Protein AF-A0A958K0C5-F1 (afdb_monomer_lite)

Sequence (187 aa):
MRALIIQLLFLLCSSEVFAWSLDPSQYVEPQRNAFRQHVINLYEEKNYSALEELSQSVLEEQSELADGTWLIHELMLAIRKSTNGIQRPKNYFPRLQAWEKAHPNSSIPQLLKADAYRQLAWKARGTGTIDTTHTEGRSKFKELIEKALNALKNSEDLDHPEYYRILLASAKAAQFPKQQLISIFQV

Radius of gyration: 23.8 Å; chains: 1; bounding box: 80×61×46 Å

Structure (mmCIF, N/CA/C/O backbone):
data_AF-A0A958K0C5-F1
#
_entry.id   AF-A0A958K0C5-F1
#
loop_
_atom_site.group_PDB
_atom_site.id
_atom_site.type_symbol
_atom_site.label_atom_id
_atom_site.label_alt_id
_atom_site.label_comp_id
_atom_site.label_asym_id
_atom_site.label_entity_id
_atom_site.label_seq_id
_atom_site.pdbx_PDB_ins_code
_atom_site.Cartn_x
_atom_site.Cartn_y
_atom_site.Cartn_z
_atom_site.occupancy
_atom_site.B_iso_or_equiv
_atom_site.auth_seq_id
_atom_site.auth_comp_id
_atom_site.auth_asym_id
_atom_site.auth_atom_id
_atom_site.pdbx_PDB_model_num
ATOM 1 N N . MET A 1 1 ? 65.848 -45.826 9.224 1.00 37.94 1 MET A N 1
ATOM 2 C CA . MET A 1 1 ? 65.514 -44.539 8.574 1.00 37.94 1 MET A CA 1
ATOM 3 C C . MET A 1 1 ? 64.051 -44.628 8.184 1.00 37.94 1 MET A C 1
ATOM 5 O O . MET A 1 1 ? 63.721 -45.484 7.387 1.00 37.94 1 MET A O 1
ATOM 9 N N . ARG A 1 2 ? 63.148 -44.063 8.993 1.00 33.12 2 ARG A N 1
ATOM 10 C CA . ARG A 1 2 ? 62.725 -42.647 8.916 1.00 33.12 2 ARG A CA 1
ATOM 11 C C . ARG A 1 2 ? 61.998 -42.426 7.579 1.00 33.12 2 ARG A C 1
ATOM 13 O O . ARG A 1 2 ? 62.658 -42.431 6.557 1.00 33.12 2 ARG A O 1
ATOM 20 N N . ALA A 1 3 ? 60.671 -42.521 7.558 1.00 38.41 3 ALA A N 1
ATOM 21 C CA . ALA A 1 3 ? 59.720 -41.445 7.874 1.00 38.41 3 ALA A CA 1
ATOM 22 C C . ALA A 1 3 ? 59.332 -40.655 6.610 1.00 38.41 3 ALA A C 1
ATOM 24 O O . ALA A 1 3 ? 60.204 -40.334 5.815 1.00 38.41 3 ALA A O 1
ATOM 25 N N . LEU A 1 4 ? 58.040 -40.301 6.526 1.00 40.22 4 LEU A N 1
ATOM 26 C CA . LEU A 1 4 ? 57.371 -39.494 5.491 1.00 40.22 4 LEU A CA 1
ATOM 27 C C . LEU A 1 4 ? 57.214 -40.228 4.143 1.00 40.22 4 LEU A C 1
ATOM 29 O O . LEU A 1 4 ? 58.171 -40.750 3.602 1.00 40.22 4 LEU A O 1
ATOM 33 N N . ILE A 1 5 ? 56.040 -40.339 3.521 1.00 42.44 5 ILE A N 1
ATOM 34 C CA . ILE A 1 5 ? 55.030 -39.299 3.302 1.00 42.44 5 ILE A CA 1
ATOM 35 C C . ILE A 1 5 ? 53.632 -39.946 3.402 1.00 42.44 5 ILE A C 1
ATOM 37 O O . ILE A 1 5 ? 53.052 -40.402 2.422 1.00 42.44 5 ILE A O 1
ATOM 41 N N . ILE A 1 6 ? 53.081 -39.979 4.618 1.00 43.97 6 ILE A N 1
ATOM 42 C CA . ILE A 1 6 ? 51.630 -39.922 4.846 1.00 43.97 6 ILE A CA 1
ATOM 43 C C . ILE A 1 6 ? 51.315 -38.428 4.875 1.00 43.97 6 ILE A C 1
ATOM 45 O O . ILE A 1 6 ? 51.331 -37.820 5.939 1.00 43.97 6 ILE A O 1
ATOM 49 N N . GLN A 1 7 ? 51.182 -37.800 3.705 1.00 46.50 7 GLN A N 1
ATOM 50 C CA . GLN A 1 7 ? 50.772 -36.394 3.596 1.00 46.50 7 GLN A CA 1
ATOM 51 C C . GLN A 1 7 ? 50.432 -36.012 2.150 1.00 46.50 7 GLN A C 1
ATOM 53 O O . GLN A 1 7 ? 50.978 -35.067 1.600 1.00 46.50 7 GLN A O 1
ATOM 58 N N . LEU A 1 8 ? 49.524 -36.746 1.504 1.00 43.12 8 LEU A N 1
ATOM 59 C CA . LEU A 1 8 ? 48.884 -36.242 0.281 1.00 43.12 8 LEU A CA 1
ATOM 60 C C . LEU A 1 8 ? 47.452 -36.774 0.110 1.00 43.12 8 LEU A C 1
ATOM 62 O O . LEU A 1 8 ? 47.049 -37.201 -0.962 1.00 43.12 8 LEU A O 1
ATOM 66 N N . LEU A 1 9 ? 46.691 -36.784 1.208 1.00 42.06 9 LEU A N 1
ATOM 67 C CA . LEU A 1 9 ? 45.267 -37.151 1.235 1.00 42.06 9 LEU A CA 1
ATOM 68 C C . LEU A 1 9 ? 44.527 -36.408 2.367 1.00 42.06 9 LEU A C 1
ATOM 70 O O . LEU A 1 9 ? 43.682 -36.963 3.054 1.00 42.06 9 LEU A O 1
ATOM 74 N N . PHE A 1 10 ? 44.891 -35.140 2.588 1.00 42.06 10 PHE A N 1
ATOM 75 C CA . PHE A 1 10 ? 44.255 -34.247 3.574 1.00 42.06 10 PHE A CA 1
ATOM 76 C C . PHE A 1 10 ? 44.120 -32.796 3.070 1.00 42.06 10 PHE A C 1
ATOM 78 O O . PHE A 1 10 ? 44.100 -31.857 3.856 1.00 42.06 10 PHE A O 1
ATOM 85 N N . LEU A 1 11 ? 44.042 -32.590 1.750 1.00 44.97 11 LEU A N 1
ATOM 86 C CA . LEU A 1 11 ? 43.967 -31.247 1.148 1.00 44.97 11 LEU A CA 1
ATOM 87 C C . LEU A 1 11 ? 42.960 -31.148 -0.011 1.00 44.97 11 LEU A C 1
ATOM 89 O O . LEU A 1 11 ? 43.142 -30.372 -0.939 1.00 44.97 11 LEU A O 1
ATOM 93 N N . LEU A 1 12 ? 41.877 -31.928 0.057 1.00 43.97 12 LEU A N 1
ATOM 94 C CA . LEU A 1 12 ? 40.693 -31.777 -0.806 1.00 43.97 12 LEU A CA 1
ATOM 95 C C . LEU A 1 12 ? 39.381 -31.872 -0.006 1.00 43.97 12 LEU A C 1
ATOM 97 O O . LEU A 1 12 ? 38.355 -32.272 -0.537 1.00 43.97 12 LEU A O 1
ATOM 101 N N . CYS A 1 13 ? 39.406 -31.512 1.281 1.00 46.53 13 CYS A N 1
ATOM 102 C CA . CYS A 1 13 ? 38.213 -31.512 2.138 1.00 46.53 13 CYS A CA 1
ATOM 103 C C . CYS A 1 13 ? 38.012 -30.178 2.879 1.00 46.53 13 CYS A C 1
ATOM 105 O O . CYS A 1 13 ? 37.443 -30.153 3.965 1.00 46.53 13 CYS A O 1
ATOM 107 N N . SER A 1 14 ? 38.508 -29.061 2.330 1.00 50.62 14 SER A N 1
ATOM 108 C CA . SER A 1 14 ? 38.370 -27.735 2.956 1.00 50.62 14 SER A CA 1
ATOM 109 C C . SER A 1 14 ? 37.737 -26.661 2.069 1.00 50.62 14 SER A C 1
ATOM 111 O O . SER A 1 14 ? 37.679 -25.510 2.491 1.00 50.62 14 SER A O 1
ATOM 113 N N . SER A 1 15 ? 37.222 -26.987 0.879 1.00 49.72 15 SER A N 1
ATOM 114 C CA . SER A 1 15 ? 36.429 -26.021 0.099 1.00 49.72 15 SER A CA 1
ATOM 115 C C . SER A 1 15 ? 34.937 -26.017 0.451 1.00 49.72 15 SER A C 1
ATOM 117 O O . SER A 1 15 ? 34.223 -25.129 0.002 1.00 49.72 15 SER A O 1
ATOM 119 N N . GLU A 1 16 ? 34.451 -26.938 1.289 1.00 51.72 16 GLU A N 1
ATOM 120 C CA . GLU A 1 16 ? 33.020 -27.012 1.646 1.00 51.72 16 GLU A CA 1
ATOM 121 C C . GLU A 1 16 ? 32.631 -26.231 2.914 1.00 51.72 16 GLU A C 1
ATOM 123 O O . GLU A 1 16 ? 31.461 -26.184 3.281 1.00 51.72 16 GLU A O 1
ATOM 128 N N . VAL A 1 17 ? 33.575 -25.545 3.569 1.00 50.03 17 VAL A N 1
ATOM 129 C CA . VAL A 1 17 ? 33.279 -24.761 4.789 1.00 50.03 17 VAL A CA 1
ATOM 130 C C . VAL A 1 17 ? 32.927 -23.292 4.484 1.00 50.03 17 VAL A C 1
ATOM 132 O O . VAL A 1 17 ? 32.483 -22.572 5.370 1.00 50.03 17 VAL A O 1
ATOM 135 N N . PHE A 1 18 ? 33.038 -22.827 3.234 1.00 50.88 18 PHE A N 1
ATOM 136 C CA . PHE A 1 18 ? 32.835 -21.403 2.903 1.00 50.88 18 PHE A CA 1
ATOM 137 C C . PHE A 1 18 ? 31.434 -21.029 2.386 1.00 50.88 18 PHE A C 1
ATOM 139 O O . PHE A 1 18 ? 31.158 -19.851 2.181 1.00 50.88 18 PHE A O 1
ATOM 146 N N . ALA A 1 19 ? 30.535 -21.997 2.181 1.00 49.72 19 ALA A N 1
ATOM 147 C CA . ALA A 1 19 ? 29.185 -21.722 1.671 1.00 49.72 19 ALA A CA 1
ATOM 148 C C . ALA A 1 19 ? 28.165 -21.351 2.769 1.00 49.72 19 ALA A C 1
ATOM 150 O O . ALA A 1 19 ? 27.112 -20.805 2.463 1.00 49.72 19 ALA A O 1
ATOM 151 N N . TRP A 1 20 ? 28.475 -21.602 4.046 1.00 49.03 20 TRP A N 1
ATOM 152 C CA . TRP A 1 20 ? 27.546 -21.387 5.169 1.00 49.03 20 TRP A CA 1
ATOM 153 C C . TRP A 1 20 ? 27.733 -20.052 5.907 1.00 49.03 20 TRP A C 1
ATOM 155 O O . TRP A 1 20 ? 27.043 -19.801 6.891 1.00 49.03 20 TRP A O 1
ATOM 165 N N . SER A 1 21 ? 28.649 -19.186 5.455 1.00 57.16 21 SER A N 1
ATOM 166 C CA . SER A 1 21 ? 28.926 -17.889 6.096 1.00 57.16 21 SER A CA 1
ATOM 167 C C . SER A 1 21 ? 28.648 -16.672 5.213 1.00 57.16 21 SER A C 1
ATOM 169 O O . SER A 1 21 ? 29.048 -15.565 5.574 1.00 57.16 21 SER A O 1
ATOM 171 N N . LEU A 1 22 ? 28.014 -16.845 4.051 1.00 58.78 22 LEU A N 1
ATOM 172 C CA . LEU A 1 22 ? 27.565 -15.705 3.258 1.00 58.78 22 LEU A CA 1
ATOM 173 C C . LEU A 1 22 ? 26.265 -15.195 3.874 1.00 58.78 22 LEU A C 1
ATOM 175 O O . LEU A 1 22 ? 25.230 -15.846 3.770 1.00 58.78 22 LEU A O 1
ATOM 179 N N . ASP A 1 23 ? 26.336 -14.048 4.544 1.00 69.31 23 ASP A N 1
ATOM 180 C CA . ASP A 1 23 ? 25.150 -13.305 4.959 1.00 69.31 23 ASP A CA 1
ATOM 181 C C . ASP A 1 23 ? 24.337 -12.948 3.697 1.00 69.31 23 ASP A C 1
ATOM 183 O O . ASP A 1 23 ? 24.835 -12.171 2.869 1.00 69.31 23 ASP A O 1
ATOM 187 N N . PRO A 1 24 ? 23.110 -13.486 3.513 1.00 69.38 24 PRO A N 1
ATOM 188 C CA . PRO A 1 24 ? 22.285 -13.198 2.339 1.00 69.38 24 PRO A CA 1
ATOM 189 C C . PRO A 1 24 ? 22.065 -11.695 2.121 1.00 69.38 24 PRO A C 1
ATOM 191 O O . PRO A 1 24 ? 21.884 -11.255 0.982 1.00 69.38 24 PRO A O 1
ATOM 194 N N . SER A 1 25 ? 22.152 -10.887 3.187 1.00 70.19 25 SER A N 1
ATOM 195 C CA . SER A 1 25 ? 22.014 -9.432 3.119 1.00 70.19 25 SER A CA 1
ATOM 196 C C . SER A 1 25 ? 23.024 -8.777 2.168 1.00 70.19 25 SER A C 1
ATOM 198 O O . SER A 1 25 ? 22.682 -7.799 1.502 1.00 70.19 25 SER A O 1
AT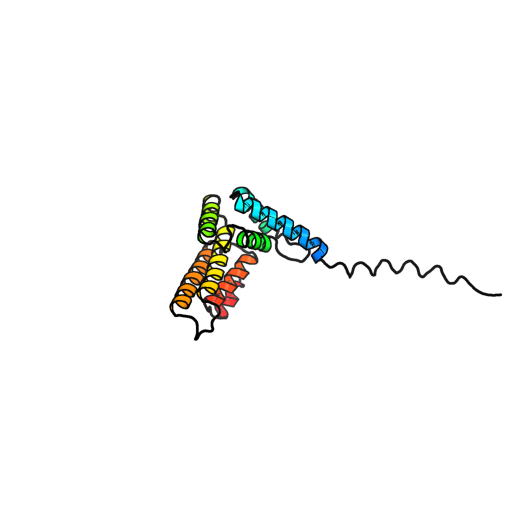OM 200 N N . GLN A 1 26 ? 24.229 -9.346 2.015 1.00 76.19 26 GLN A N 1
ATOM 201 C CA . GLN A 1 26 ? 25.275 -8.787 1.150 1.00 76.19 26 GLN A CA 1
ATOM 202 C C . GLN A 1 26 ? 24.882 -8.768 -0.333 1.00 76.19 26 GLN A C 1
ATOM 204 O O . GLN A 1 26 ? 25.338 -7.899 -1.076 1.00 76.19 26 GLN A O 1
ATOM 209 N N . TYR A 1 27 ? 24.009 -9.684 -0.760 1.00 79.31 27 TYR A N 1
ATOM 210 C CA . TYR A 1 27 ? 23.543 -9.783 -2.147 1.00 79.31 27 TYR A CA 1
ATOM 211 C C . TYR A 1 27 ? 22.115 -9.265 -2.327 1.00 79.31 27 TYR A C 1
ATOM 213 O O . TYR A 1 27 ? 21.790 -8.718 -3.382 1.00 79.31 27 TYR A O 1
ATOM 221 N N . VAL A 1 28 ? 21.274 -9.399 -1.298 1.00 89.06 28 VAL A N 1
ATOM 222 C CA . VAL A 1 28 ? 19.863 -8.996 -1.347 1.00 89.06 28 VAL A CA 1
ATOM 223 C C . VAL A 1 28 ? 19.694 -7.487 -1.194 1.00 89.06 28 VAL A C 1
ATOM 225 O O . VAL A 1 28 ? 18.895 -6.892 -1.915 1.00 89.06 28 VAL A O 1
ATOM 228 N N . GLU A 1 29 ? 20.454 -6.829 -0.315 1.00 92.06 29 GLU A N 1
ATOM 229 C CA . GLU A 1 29 ? 20.273 -5.393 -0.070 1.00 92.06 29 GLU A CA 1
ATOM 230 C C . GLU A 1 29 ? 20.543 -4.514 -1.303 1.00 92.06 29 GLU A C 1
ATOM 232 O O . GLU A 1 29 ? 19.741 -3.612 -1.564 1.00 92.06 29 GLU A O 1
ATOM 237 N N . PRO A 1 30 ? 21.585 -4.755 -2.125 1.00 93.81 30 PRO A N 1
ATOM 238 C CA . PRO A 1 30 ? 21.757 -4.026 -3.381 1.00 93.81 30 PRO A CA 1
ATOM 239 C C . PRO A 1 30 ? 20.563 -4.179 -4.334 1.00 93.81 30 PRO A C 1
ATOM 241 O O . PRO A 1 30 ? 20.105 -3.182 -4.893 1.00 93.81 30 PRO A O 1
ATOM 244 N N . GLN A 1 31 ? 20.020 -5.394 -4.477 1.00 93.00 31 GLN A N 1
ATOM 245 C CA . GLN A 1 31 ? 18.854 -5.668 -5.328 1.00 93.00 31 GLN A CA 1
ATOM 246 C C . GLN A 1 31 ? 17.608 -4.957 -4.798 1.00 93.00 31 GLN A C 1
ATOM 248 O O . GLN A 1 31 ? 16.929 -4.246 -5.540 1.00 93.00 31 GLN A O 1
ATOM 253 N N . ARG A 1 32 ? 17.355 -5.069 -3.488 1.00 95.50 32 ARG A N 1
ATOM 254 C CA . ARG A 1 32 ? 16.250 -4.396 -2.801 1.00 95.50 32 ARG A CA 1
ATOM 255 C C . ARG A 1 32 ? 16.319 -2.884 -2.988 1.00 95.50 32 ARG A C 1
ATOM 257 O O . ARG A 1 32 ? 15.315 -2.247 -3.297 1.00 95.50 32 ARG A O 1
ATOM 264 N N . ASN A 1 33 ? 17.501 -2.297 -2.813 1.00 96.12 33 ASN A N 1
ATOM 265 C CA . ASN A 1 33 ? 17.694 -0.857 -2.943 1.00 96.12 33 ASN A CA 1
ATOM 266 C C . ASN A 1 33 ? 17.545 -0.388 -4.393 1.00 96.12 33 ASN A C 1
ATOM 268 O O . ASN A 1 33 ? 16.891 0.629 -4.621 1.00 96.12 33 ASN A O 1
ATOM 272 N N . ALA A 1 34 ? 18.071 -1.138 -5.365 1.00 96.31 34 ALA A N 1
ATOM 273 C CA . ALA A 1 34 ? 17.882 -0.843 -6.784 1.00 96.31 34 ALA A CA 1
ATOM 274 C C . ALA A 1 34 ? 16.396 -0.887 -7.176 1.00 96.31 34 ALA A C 1
ATOM 276 O O . ALA A 1 34 ? 15.892 0.060 -7.780 1.00 96.31 34 ALA A O 1
ATOM 277 N N . PHE A 1 35 ? 15.676 -1.931 -6.753 1.00 97.75 35 PHE A N 1
ATOM 278 C CA . PHE A 1 35 ? 14.240 -2.070 -6.989 1.00 97.75 35 PHE A CA 1
ATOM 279 C C . PHE A 1 35 ? 13.442 -0.919 -6.360 1.00 97.75 35 PHE A C 1
ATOM 281 O O . PHE A 1 35 ? 12.677 -0.239 -7.044 1.00 97.75 35 PHE A O 1
ATOM 288 N N . ARG A 1 36 ? 13.674 -0.624 -5.071 1.00 98.19 36 ARG A N 1
ATOM 289 C CA . ARG A 1 36 ? 13.026 0.503 -4.378 1.00 98.19 36 ARG A CA 1
ATOM 290 C C . ARG A 1 36 ? 13.294 1.830 -5.080 1.00 98.19 36 ARG A C 1
ATOM 292 O O . ARG A 1 36 ? 12.375 2.631 -5.225 1.00 98.19 36 ARG A O 1
ATOM 299 N N . GLN A 1 37 ? 14.534 2.078 -5.503 1.00 98.44 37 GLN A N 1
ATOM 300 C CA . GLN A 1 37 ? 14.890 3.323 -6.177 1.00 98.44 37 GLN A CA 1
ATOM 301 C C . GLN A 1 37 ? 14.200 3.440 -7.537 1.00 98.44 37 GLN A C 1
ATOM 303 O O . GLN A 1 37 ? 13.714 4.518 -7.875 1.00 98.44 37 GLN A O 1
ATOM 308 N N . HIS A 1 38 ? 14.101 2.341 -8.285 1.00 98.50 38 HIS A N 1
ATOM 309 C CA . HIS A 1 38 ? 13.357 2.306 -9.538 1.00 98.50 38 HIS A CA 1
ATOM 310 C C . HIS A 1 38 ? 11.877 2.658 -9.322 1.00 98.50 38 HIS A C 1
ATOM 312 O O . HIS A 1 38 ? 11.371 3.583 -9.957 1.00 98.50 38 HIS A O 1
ATOM 318 N N . VAL A 1 39 ? 11.216 2.022 -8.348 1.00 98.62 39 VAL A N 1
ATOM 319 C CA . VAL A 1 39 ? 9.822 2.326 -7.976 1.00 98.62 39 VAL A CA 1
ATOM 320 C C . VAL A 1 39 ? 9.652 3.790 -7.553 1.00 98.62 39 VAL A C 1
ATOM 322 O O . VAL A 1 39 ? 8.700 4.452 -7.970 1.00 98.62 39 VAL A O 1
ATOM 325 N N . ILE A 1 40 ? 10.575 4.318 -6.739 1.00 98.50 40 ILE A N 1
ATOM 326 C CA . ILE A 1 40 ? 10.555 5.724 -6.313 1.00 98.50 40 ILE A CA 1
ATOM 327 C C . ILE A 1 40 ? 10.631 6.648 -7.526 1.00 98.50 40 ILE A C 1
ATOM 329 O O . ILE A 1 40 ? 9.832 7.577 -7.605 1.00 98.50 40 ILE A O 1
ATOM 333 N N . ASN A 1 41 ? 11.541 6.398 -8.470 1.00 98.38 41 ASN A N 1
ATOM 334 C CA . ASN A 1 41 ? 11.682 7.236 -9.661 1.00 98.38 41 ASN A CA 1
ATOM 335 C C . ASN A 1 41 ? 10.373 7.269 -10.459 1.00 98.38 41 ASN A C 1
ATOM 337 O O . ASN A 1 41 ? 9.835 8.352 -10.689 1.00 98.38 41 ASN A O 1
ATOM 341 N N . LEU A 1 42 ? 9.794 6.101 -10.762 1.00 98.56 42 LEU A N 1
ATOM 342 C CA . LEU A 1 42 ? 8.528 6.015 -11.495 1.00 98.56 42 LEU A CA 1
ATOM 343 C C . LEU A 1 42 ? 7.386 6.757 -10.773 1.00 98.56 42 LEU A C 1
ATOM 345 O O . LEU A 1 42 ? 6.625 7.504 -11.394 1.00 98.56 42 LEU A O 1
ATOM 349 N N . TYR A 1 43 ? 7.284 6.607 -9.449 1.00 98.25 43 TYR A N 1
ATOM 350 C CA . TYR A 1 43 ? 6.260 7.281 -8.647 1.00 98.25 43 TYR A CA 1
ATOM 351 C C . TYR A 1 43 ? 6.451 8.797 -8.572 1.00 98.25 43 TYR A C 1
ATOM 353 O O . TYR A 1 43 ? 5.479 9.560 -8.651 1.00 98.25 43 TYR A O 1
ATOM 361 N N . GLU A 1 44 ? 7.690 9.262 -8.424 1.00 97.19 44 GLU A N 1
ATOM 362 C CA . GLU A 1 44 ? 7.997 10.686 -8.335 1.00 97.19 44 GLU A CA 1
ATOM 363 C C . GLU A 1 44 ? 7.783 11.395 -9.676 1.00 97.19 44 GLU A C 1
ATOM 365 O O . GLU A 1 44 ? 7.165 12.469 -9.691 1.00 97.19 44 GLU A O 1
ATOM 370 N N . GLU A 1 45 ? 8.152 10.738 -10.778 1.00 97.94 45 GLU A N 1
ATOM 371 C CA . GLU A 1 45 ? 7.916 11.154 -12.168 1.00 97.94 45 GLU A CA 1
ATOM 372 C C . GLU A 1 45 ? 6.443 11.055 -12.595 1.00 97.94 45 GLU A C 1
ATOM 374 O O . GLU A 1 45 ? 6.073 11.581 -13.643 1.00 97.94 45 GLU A O 1
ATOM 379 N N . LYS A 1 46 ? 5.579 10.449 -11.765 1.00 98.19 46 LYS A N 1
ATOM 380 C CA . LYS A 1 46 ? 4.156 10.192 -12.063 1.00 98.19 46 LYS A CA 1
ATOM 381 C C . LYS A 1 46 ? 3.965 9.306 -13.300 1.00 98.19 46 LYS A C 1
ATOM 383 O O . LYS A 1 46 ? 2.955 9.421 -13.994 1.00 98.19 46 LYS A O 1
ATOM 388 N N . ASN A 1 47 ? 4.919 8.418 -13.571 1.00 98.38 47 ASN A N 1
ATOM 389 C CA . ASN A 1 47 ? 4.819 7.443 -14.646 1.00 98.38 47 ASN A CA 1
ATOM 390 C C . ASN A 1 47 ? 3.925 6.273 -14.205 1.00 98.38 47 ASN A C 1
ATOM 392 O O . ASN A 1 47 ? 4.393 5.186 -13.871 1.00 98.38 47 ASN A O 1
ATOM 396 N N . TYR A 1 48 ? 2.617 6.535 -14.140 1.00 98.12 48 TYR A N 1
ATOM 397 C CA . TYR A 1 48 ? 1.635 5.579 -13.628 1.00 98.12 48 TYR A CA 1
ATOM 398 C C . TYR A 1 48 ? 1.487 4.342 -14.515 1.00 98.12 48 TYR A C 1
ATOM 400 O O . TYR A 1 48 ? 1.178 3.283 -13.994 1.00 98.12 48 TYR A O 1
ATOM 408 N N . SER A 1 49 ? 1.734 4.445 -15.824 1.00 98.19 49 SER A N 1
ATOM 409 C CA . SER A 1 49 ? 1.746 3.283 -16.725 1.00 98.19 49 SER A CA 1
ATOM 410 C C . SER A 1 49 ? 2.869 2.313 -16.386 1.00 98.19 49 SER A C 1
ATOM 412 O O . SER A 1 49 ? 2.591 1.147 -16.141 1.00 98.19 49 SER A O 1
ATOM 414 N N . ALA A 1 50 ? 4.106 2.798 -16.257 1.00 98.25 50 ALA A N 1
ATOM 415 C CA . ALA A 1 50 ? 5.224 1.933 -15.888 1.00 98.25 50 ALA A CA 1
ATOM 416 C C . ALA A 1 50 ? 5.094 1.375 -14.460 1.00 98.25 50 ALA A C 1
ATOM 418 O O . ALA A 1 50 ? 5.482 0.240 -14.206 1.00 98.25 50 ALA A O 1
ATOM 419 N N . LEU A 1 51 ? 4.539 2.153 -13.518 1.00 97.81 51 LEU A N 1
ATOM 420 C CA . LEU A 1 51 ? 4.227 1.640 -12.179 1.00 97.81 51 LEU A CA 1
ATOM 421 C C . LEU A 1 51 ? 3.183 0.528 -12.213 1.00 97.81 51 LEU A C 1
ATOM 423 O O . LEU A 1 51 ? 3.336 -0.447 -11.484 1.00 97.81 51 LEU A O 1
ATOM 427 N N . GLU A 1 52 ? 2.134 0.693 -13.019 1.00 97.25 52 GLU A N 1
ATOM 428 C CA . GLU A 1 52 ? 1.089 -0.313 -13.164 1.00 97.25 52 GLU A CA 1
ATOM 429 C C . GLU A 1 52 ? 1.667 -1.600 -13.747 1.00 97.25 52 GLU A C 1
ATOM 431 O O . GLU A 1 52 ? 1.538 -2.646 -13.121 1.00 97.25 52 GLU A O 1
ATOM 436 N N . GLU A 1 53 ? 2.380 -1.510 -14.872 1.00 97.62 53 GLU A N 1
ATOM 437 C CA . GLU A 1 53 ? 3.032 -2.652 -15.525 1.00 97.62 53 GLU A CA 1
ATOM 438 C C . GLU A 1 53 ? 3.978 -3.388 -14.570 1.00 97.62 53 GLU A C 1
ATOM 440 O O . GLU A 1 53 ? 3.887 -4.606 -14.422 1.00 97.62 53 GLU A O 1
ATOM 445 N N . LEU A 1 54 ? 4.833 -2.647 -13.852 1.00 97.50 54 LEU A N 1
ATOM 446 C CA . LEU A 1 54 ? 5.714 -3.222 -12.838 1.00 97.50 54 LEU A CA 1
ATOM 447 C C . LEU A 1 54 ? 4.915 -3.912 -11.728 1.00 97.50 54 LEU A C 1
ATOM 449 O O . LEU A 1 54 ? 5.289 -4.993 -11.282 1.00 97.50 54 LEU A O 1
ATOM 453 N N . SER A 1 55 ? 3.828 -3.291 -11.266 1.00 94.88 55 SER A N 1
ATOM 454 C CA . SER A 1 55 ? 3.011 -3.836 -10.186 1.00 94.88 55 SER A CA 1
ATOM 455 C C . SER A 1 55 ? 2.251 -5.103 -10.580 1.00 94.88 55 SER A C 1
ATOM 457 O O . SER A 1 55 ? 2.134 -6.005 -9.755 1.00 94.88 55 SER A O 1
ATOM 459 N N . GLN A 1 56 ? 1.795 -5.199 -11.831 1.00 93.88 56 GLN A N 1
ATOM 460 C CA . GLN A 1 56 ? 1.153 -6.401 -12.355 1.00 93.88 56 GLN A CA 1
ATOM 461 C C . GLN A 1 56 ? 2.176 -7.524 -12.534 1.00 93.88 56 GLN A C 1
ATOM 463 O O . GLN A 1 56 ? 1.950 -8.617 -12.031 1.00 93.88 56 GLN A O 1
ATOM 468 N N . SER A 1 57 ? 3.348 -7.239 -13.116 1.00 94.69 57 SER A N 1
ATOM 469 C CA . SER A 1 57 ? 4.416 -8.242 -13.276 1.00 94.69 57 SER A CA 1
ATOM 470 C C . SER A 1 57 ? 4.835 -8.855 -11.934 1.00 94.69 57 SER A C 1
ATOM 472 O O . SER A 1 57 ? 4.848 -10.077 -11.807 1.00 94.69 57 SER A O 1
ATOM 474 N N . VAL A 1 58 ? 5.068 -8.048 -10.885 1.00 94.25 58 VAL A N 1
ATOM 475 C CA . VAL A 1 58 ? 5.449 -8.603 -9.567 1.00 94.25 58 VAL A CA 1
ATOM 476 C C . VAL A 1 58 ? 4.336 -9.416 -8.896 1.00 94.25 58 VAL A C 1
ATOM 478 O O . VAL A 1 58 ? 4.635 -10.256 -8.046 1.00 94.25 58 VAL A O 1
ATOM 481 N N . LEU A 1 59 ? 3.067 -9.153 -9.224 1.00 90.81 59 LEU A N 1
ATOM 482 C CA . LEU A 1 59 ? 1.922 -9.905 -8.706 1.00 90.81 59 LEU A CA 1
ATOM 483 C C . LEU A 1 59 ? 1.724 -11.219 -9.466 1.00 90.81 59 LEU A C 1
ATOM 485 O O . LEU A 1 59 ? 1.599 -12.266 -8.834 1.00 90.81 59 LEU A O 1
ATOM 489 N N . GLU A 1 60 ? 1.723 -11.169 -10.797 1.00 91.31 60 GLU A N 1
ATOM 490 C CA . GLU A 1 60 ? 1.536 -12.329 -11.676 1.00 91.31 60 GLU A CA 1
ATOM 491 C C . GLU A 1 60 ? 2.651 -13.362 -11.496 1.00 91.31 60 GLU A C 1
ATOM 493 O O . GLU A 1 60 ? 2.388 -14.560 -11.403 1.00 91.31 60 GLU A O 1
ATOM 498 N N . GLU A 1 61 ? 3.897 -12.898 -11.393 1.00 92.94 61 GLU A N 1
ATOM 499 C CA . GLU A 1 61 ? 5.068 -13.756 -11.204 1.00 92.94 61 GLU A CA 1
ATOM 500 C C . GLU A 1 61 ? 5.281 -14.169 -9.744 1.00 92.94 61 GLU A C 1
ATOM 502 O O . GLU A 1 61 ? 6.161 -14.985 -9.468 1.00 92.94 61 GLU A O 1
ATOM 507 N N . GLN A 1 62 ? 4.511 -13.600 -8.808 1.00 90.25 62 GLN A N 1
ATOM 508 C CA . GLN A 1 62 ? 4.709 -13.774 -7.366 1.00 90.25 62 GLN A CA 1
ATOM 509 C C . GLN A 1 62 ? 6.171 -13.533 -6.960 1.00 90.25 62 GLN A C 1
ATOM 511 O O . GLN A 1 62 ? 6.771 -14.304 -6.213 1.00 90.25 62 GLN A O 1
ATOM 516 N N . SER A 1 63 ? 6.779 -12.478 -7.509 1.00 91.62 63 SER A N 1
ATOM 517 C CA . SER A 1 63 ? 8.224 -12.295 -7.437 1.00 91.62 63 SER A CA 1
ATOM 518 C C . SER A 1 63 ? 8.697 -12.040 -6.003 1.00 91.62 63 SER A C 1
ATOM 520 O O . SER A 1 63 ? 8.191 -11.156 -5.301 1.00 91.62 63 SER A O 1
ATOM 522 N N . GLU A 1 64 ? 9.754 -12.742 -5.607 1.00 93.06 64 GLU A N 1
ATOM 523 C CA . GLU A 1 64 ? 10.415 -12.599 -4.311 1.00 93.06 64 GLU A CA 1
ATOM 524 C C . GLU A 1 64 ? 11.903 -12.260 -4.485 1.00 93.06 64 GLU A C 1
ATOM 526 O O . GLU A 1 64 ? 12.548 -12.615 -5.474 1.00 93.06 64 GLU A O 1
ATOM 531 N N . LEU A 1 65 ? 12.470 -11.568 -3.499 1.00 90.50 65 LEU A N 1
ATOM 532 C CA . LEU A 1 65 ? 13.915 -11.470 -3.316 1.00 90.50 65 LEU A CA 1
ATOM 533 C C . LEU A 1 65 ? 14.472 -12.804 -2.803 1.00 90.50 65 LEU A C 1
ATOM 535 O O . LEU A 1 65 ? 13.747 -13.625 -2.251 1.00 90.50 65 LEU A O 1
ATOM 539 N N . ALA A 1 66 ? 15.790 -13.000 -2.903 1.00 88.69 66 ALA A N 1
ATOM 540 C CA . ALA A 1 66 ? 16.431 -14.250 -2.473 1.00 88.69 66 ALA A CA 1
ATOM 541 C C . ALA A 1 66 ? 16.301 -14.556 -0.963 1.00 88.69 66 ALA A C 1
ATOM 543 O O . ALA A 1 66 ? 16.606 -15.668 -0.541 1.00 88.69 66 ALA A O 1
ATOM 544 N N . ASP A 1 67 ? 15.853 -13.595 -0.148 1.00 87.81 67 ASP A N 1
ATOM 545 C CA . ASP A 1 67 ? 15.524 -13.794 1.269 1.00 87.81 67 ASP A CA 1
ATOM 546 C C . ASP A 1 67 ? 14.034 -14.108 1.527 1.00 87.81 67 ASP A C 1
ATOM 548 O O . ASP A 1 67 ? 13.612 -14.150 2.683 1.00 87.81 67 ASP A O 1
ATOM 552 N N . GLY A 1 68 ? 13.237 -14.304 0.471 1.00 89.62 68 GLY A N 1
ATOM 553 C CA . GLY A 1 68 ? 11.796 -14.561 0.538 1.00 89.62 68 GLY A CA 1
ATOM 554 C C . GLY A 1 68 ? 10.939 -13.303 0.705 1.00 89.62 68 GLY A C 1
ATOM 555 O O . GLY A 1 68 ? 9.734 -13.394 0.946 1.00 89.62 68 GLY A O 1
ATOM 556 N N . THR A 1 69 ? 11.520 -12.100 0.619 1.00 90.56 69 THR A N 1
ATOM 557 C CA . THR A 1 69 ? 10.710 -10.877 0.654 1.00 90.56 69 THR A CA 1
ATOM 558 C C . THR A 1 69 ? 9.975 -10.687 -0.668 1.00 90.56 69 THR A C 1
ATOM 560 O O . THR A 1 69 ? 10.598 -10.495 -1.708 1.00 90.56 69 THR A O 1
ATOM 563 N N . TRP A 1 70 ? 8.650 -10.610 -0.616 1.00 93.56 70 TRP A N 1
ATOM 564 C CA . TRP A 1 70 ? 7.802 -10.310 -1.768 1.00 93.56 70 TRP A CA 1
ATOM 565 C C . TRP A 1 70 ? 8.100 -8.926 -2.360 1.00 93.56 70 TRP A C 1
ATOM 567 O O . TRP A 1 70 ? 8.066 -7.916 -1.650 1.00 93.56 70 TRP A O 1
ATOM 577 N N . LEU A 1 71 ? 8.319 -8.834 -3.674 1.00 95.75 71 LEU A N 1
ATOM 578 C CA . LEU A 1 71 ? 8.598 -7.553 -4.336 1.00 95.75 71 LEU A CA 1
ATOM 579 C C . LEU A 1 71 ? 7.413 -6.586 -4.271 1.00 95.75 71 LEU A C 1
ATOM 581 O O . LEU A 1 71 ? 7.628 -5.376 -4.195 1.00 95.75 71 LEU A O 1
ATOM 585 N N . ILE A 1 72 ? 6.173 -7.083 -4.195 1.00 95.25 72 ILE A N 1
ATOM 586 C CA . ILE A 1 72 ? 5.012 -6.209 -3.981 1.00 95.25 72 ILE A CA 1
ATOM 587 C C . ILE A 1 72 ? 5.081 -5.475 -2.632 1.00 95.25 72 ILE A C 1
ATOM 589 O O . ILE A 1 72 ? 4.749 -4.289 -2.550 1.00 95.25 72 ILE A O 1
ATOM 593 N N . HIS A 1 73 ? 5.596 -6.134 -1.585 1.00 95.19 73 HIS A N 1
ATOM 594 C CA . HIS A 1 73 ? 5.851 -5.488 -0.298 1.00 95.19 73 HIS A CA 1
ATOM 595 C C . HIS A 1 73 ? 6.859 -4.349 -0.462 1.00 95.19 73 HIS A C 1
ATOM 597 O O . HIS A 1 73 ? 6.649 -3.238 0.031 1.00 95.19 73 HIS A O 1
ATOM 603 N N . GLU A 1 74 ? 7.942 -4.608 -1.194 1.00 97.00 74 GLU A N 1
ATOM 604 C CA . GLU A 1 74 ? 8.996 -3.627 -1.434 1.00 97.00 74 GLU A CA 1
ATOM 605 C C . GLU A 1 74 ? 8.535 -2.445 -2.287 1.00 97.00 74 GLU A C 1
ATOM 607 O O . GLU A 1 74 ? 8.894 -1.301 -1.991 1.00 97.00 74 GLU A O 1
ATOM 612 N N . LEU A 1 75 ? 7.671 -2.689 -3.275 1.00 97.75 75 LEU A N 1
ATOM 613 C CA . LEU A 1 75 ? 7.063 -1.661 -4.115 1.00 97.75 75 LEU A CA 1
ATOM 614 C C . LEU A 1 75 ? 6.221 -0.719 -3.256 1.00 97.75 75 LEU A C 1
ATOM 616 O O . LEU A 1 75 ? 6.428 0.500 -3.257 1.00 97.75 75 LEU A O 1
ATOM 620 N N . MET A 1 76 ? 5.309 -1.278 -2.456 1.00 96.31 76 MET A N 1
ATOM 621 C CA . MET A 1 76 ? 4.455 -0.477 -1.582 1.00 96.31 76 MET A CA 1
ATOM 622 C C . MET A 1 76 ? 5.273 0.289 -0.537 1.00 96.31 76 MET A C 1
ATOM 624 O O . MET A 1 76 ? 5.004 1.461 -0.247 1.00 96.31 76 MET A O 1
ATOM 628 N N . LEU A 1 77 ? 6.307 -0.350 0.013 1.00 96.19 77 LEU A N 1
ATOM 629 C CA . LEU A 1 77 ? 7.213 0.255 0.978 1.00 96.19 77 LEU A CA 1
ATOM 630 C C . LEU A 1 77 ? 7.998 1.431 0.380 1.00 96.19 77 LEU A C 1
ATOM 632 O O . LEU A 1 77 ? 8.152 2.452 1.060 1.00 96.19 77 LEU A O 1
ATOM 636 N N . ALA A 1 78 ? 8.462 1.304 -0.864 1.00 98.06 78 ALA A N 1
ATOM 637 C CA . ALA A 1 78 ? 9.178 2.342 -1.598 1.00 98.06 78 ALA A CA 1
ATOM 638 C C . ALA A 1 78 ? 8.295 3.575 -1.832 1.00 98.06 78 ALA A C 1
ATOM 640 O O . ALA A 1 78 ? 8.668 4.681 -1.435 1.00 98.06 78 ALA A O 1
ATOM 641 N N . ILE A 1 79 ? 7.082 3.382 -2.365 1.00 98.12 79 ILE A N 1
ATOM 642 C CA . ILE A 1 79 ? 6.110 4.465 -2.599 1.00 98.12 79 ILE A CA 1
ATOM 643 C C . ILE A 1 79 ? 5.752 5.167 -1.288 1.00 98.12 79 ILE A C 1
ATOM 645 O O . ILE A 1 79 ? 5.738 6.396 -1.193 1.00 98.12 79 ILE A O 1
ATOM 649 N N . ARG A 1 80 ? 5.522 4.396 -0.222 1.00 95.06 80 ARG A N 1
ATOM 650 C CA . ARG A 1 80 ? 5.202 4.946 1.097 1.00 95.06 80 ARG A CA 1
ATOM 651 C C . ARG A 1 80 ? 6.320 5.829 1.654 1.00 95.06 80 ARG A C 1
ATOM 653 O O . ARG A 1 80 ? 6.025 6.828 2.317 1.00 95.06 80 ARG A O 1
ATOM 660 N N . LYS A 1 81 ? 7.579 5.439 1.442 1.00 94.88 81 LYS A N 1
ATOM 661 C CA . LYS A 1 81 ? 8.776 6.124 1.956 1.00 94.88 81 LYS A CA 1
ATOM 662 C C . LYS A 1 81 ? 9.318 7.210 1.020 1.00 94.88 81 LYS A C 1
ATOM 664 O O . LYS A 1 81 ? 10.242 7.910 1.424 1.00 94.88 81 LYS A O 1
ATOM 669 N N . SER A 1 82 ? 8.764 7.365 -0.182 1.00 95.25 82 SER A N 1
ATOM 670 C CA . SER A 1 82 ? 9.226 8.355 -1.156 1.00 95.25 82 SER A CA 1
ATOM 671 C C . SER A 1 82 ? 9.050 9.798 -0.652 1.00 95.25 82 SER A C 1
ATOM 673 O O . SER A 1 82 ? 8.348 10.066 0.332 1.00 95.25 82 SER A O 1
ATOM 675 N N . THR A 1 83 ? 9.653 10.767 -1.348 1.00 89.62 83 THR A N 1
ATOM 676 C CA . THR A 1 83 ? 9.558 12.196 -1.000 1.00 89.62 83 THR A CA 1
ATOM 677 C C . THR A 1 83 ? 8.108 12.686 -0.959 1.00 89.62 83 THR A C 1
ATOM 679 O O . THR A 1 83 ? 7.760 13.505 -0.102 1.00 89.62 83 THR A O 1
ATOM 682 N N . ASN A 1 84 ? 7.256 12.163 -1.845 1.00 91.50 84 ASN A N 1
ATOM 683 C CA . ASN A 1 84 ? 5.811 12.397 -1.875 1.00 91.50 84 ASN A CA 1
ATOM 684 C C . ASN A 1 84 ? 4.987 11.222 -1.309 1.00 91.50 84 ASN A C 1
ATOM 686 O O . ASN A 1 84 ? 3.819 11.053 -1.671 1.00 91.50 84 ASN A O 1
ATOM 690 N N . GLY A 1 85 ? 5.595 10.441 -0.413 1.00 91.12 85 GLY A N 1
ATOM 691 C CA . GLY A 1 85 ? 5.003 9.324 0.316 1.00 91.12 85 GLY A CA 1
ATOM 692 C C . GLY A 1 85 ? 4.076 9.742 1.466 1.00 91.12 85 GLY A C 1
ATOM 693 O O . GLY A 1 85 ? 3.704 10.909 1.623 1.00 91.12 85 GLY A O 1
ATOM 694 N N . ILE A 1 86 ? 3.727 8.787 2.335 1.00 90.50 86 ILE A N 1
ATOM 695 C CA . ILE A 1 86 ? 2.702 8.956 3.386 1.00 90.50 86 ILE A CA 1
ATOM 696 C C . ILE A 1 86 ? 3.004 10.087 4.379 1.00 90.50 86 ILE A C 1
ATOM 698 O O . ILE A 1 86 ? 2.092 10.665 4.966 1.00 90.50 86 ILE A O 1
ATOM 702 N N . GLN A 1 87 ? 4.277 10.448 4.564 1.00 90.62 87 GLN A N 1
ATOM 703 C CA . GLN A 1 87 ? 4.657 11.562 5.438 1.00 90.62 87 GLN A CA 1
ATOM 704 C C . GLN A 1 87 ? 4.177 12.922 4.908 1.00 90.62 87 GLN A C 1
ATOM 706 O O . GLN A 1 87 ? 4.122 13.892 5.664 1.00 90.62 87 GLN A O 1
ATOM 711 N N . ARG A 1 88 ? 3.749 12.991 3.639 1.00 92.62 88 ARG A N 1
ATOM 712 C CA . ARG A 1 88 ? 3.103 14.154 3.022 1.00 92.62 88 ARG A CA 1
ATOM 713 C C . ARG A 1 88 ? 1.709 13.781 2.494 1.00 92.62 88 ARG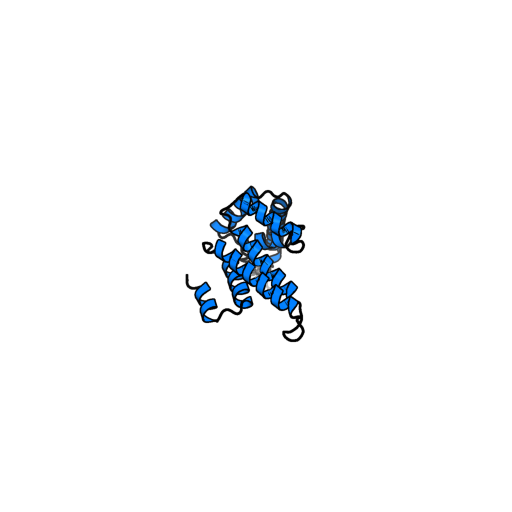 A C 1
ATOM 715 O O . ARG A 1 88 ? 1.509 13.774 1.280 1.00 92.62 88 ARG A O 1
ATOM 722 N N . PRO A 1 89 ? 0.701 13.546 3.361 1.00 91.25 89 PRO A N 1
ATOM 723 C CA . PRO A 1 89 ? -0.629 13.093 2.930 1.00 91.25 89 PRO A CA 1
ATOM 724 C C . PRO A 1 89 ? -1.293 13.998 1.885 1.00 91.25 89 PRO A C 1
ATOM 726 O O . PRO A 1 89 ? -1.995 13.507 1.005 1.00 91.25 89 PRO A O 1
ATOM 729 N N . LYS A 1 90 ? -1.031 15.313 1.952 1.00 93.50 90 LYS A N 1
ATOM 730 C CA . LYS A 1 90 ? -1.527 16.308 0.986 1.00 93.50 90 LYS A CA 1
ATOM 731 C C . LYS A 1 90 ? -1.031 16.070 -0.446 1.00 93.50 90 LYS A C 1
ATOM 733 O O . LYS A 1 90 ? -1.718 16.466 -1.374 1.00 93.50 90 LYS A O 1
ATOM 738 N N . ASN A 1 91 ? 0.122 15.421 -0.618 1.00 94.56 91 ASN A N 1
ATOM 739 C CA . ASN A 1 91 ? 0.675 15.063 -1.926 1.00 94.56 91 ASN A CA 1
ATOM 740 C C . ASN A 1 91 ? 0.373 13.600 -2.268 1.00 94.56 91 ASN A C 1
ATOM 742 O O . ASN A 1 91 ? 0.078 13.281 -3.417 1.00 94.56 91 ASN A O 1
ATOM 746 N N . TYR A 1 92 ? 0.421 12.728 -1.259 1.00 97.25 92 TYR A N 1
ATOM 747 C CA . TYR A 1 92 ? 0.266 11.286 -1.404 1.00 97.25 92 TYR A CA 1
ATOM 748 C C . TYR A 1 92 ? -1.108 10.886 -1.957 1.00 97.25 92 TYR A C 1
ATOM 750 O O . TYR A 1 92 ? -1.190 10.263 -3.010 1.00 97.25 92 TYR A O 1
ATOM 758 N N . PHE A 1 93 ? -2.203 11.298 -1.304 1.00 97.56 93 PHE A N 1
ATOM 759 C CA . PHE A 1 93 ? -3.548 10.895 -1.735 1.00 97.56 93 PHE A CA 1
ATOM 760 C C . PHE A 1 93 ? -3.915 11.396 -3.142 1.00 97.56 93 PHE A C 1
ATOM 762 O O . PHE A 1 93 ? -4.439 10.592 -3.913 1.00 97.56 93 PHE A O 1
ATOM 769 N N . PRO A 1 94 ? -3.616 12.654 -3.534 1.00 97.81 94 PRO A N 1
ATOM 770 C CA . PRO A 1 94 ? -3.841 13.094 -4.911 1.00 97.81 94 PRO A CA 1
ATOM 771 C C . PRO A 1 94 ? -3.035 12.316 -5.954 1.00 97.81 94 PRO A C 1
ATOM 773 O O . PRO A 1 94 ? -3.545 12.076 -7.044 1.00 97.81 94 PRO A O 1
ATOM 776 N N . ARG A 1 95 ? -1.802 11.891 -5.639 1.00 97.88 95 ARG A N 1
ATOM 777 C CA . ARG A 1 95 ? -1.002 11.054 -6.548 1.00 97.88 95 ARG A CA 1
ATOM 778 C C . ARG A 1 95 ? -1.605 9.661 -6.715 1.00 97.88 95 ARG A C 1
ATOM 780 O O . ARG A 1 95 ? -1.704 9.202 -7.844 1.00 97.88 95 ARG A O 1
ATOM 787 N N . LEU A 1 96 ? -2.059 9.026 -5.632 1.00 97.44 96 LEU A N 1
ATOM 788 C CA . LEU A 1 96 ? -2.763 7.741 -5.727 1.00 97.44 96 LEU A CA 1
ATOM 789 C C . LEU A 1 96 ? -4.077 7.872 -6.501 1.00 97.44 96 LEU A C 1
ATOM 791 O O . LEU A 1 96 ? -4.385 7.033 -7.334 1.00 97.44 96 LEU A O 1
ATOM 795 N N . GLN A 1 97 ? -4.824 8.958 -6.293 1.00 97.19 97 GLN A N 1
ATOM 796 C CA . GLN A 1 97 ? -6.030 9.230 -7.074 1.00 97.19 97 GLN A CA 1
ATOM 797 C C . GLN A 1 97 ? -5.721 9.463 -8.562 1.00 97.19 97 GLN A C 1
ATOM 799 O O . GLN A 1 97 ? -6.515 9.088 -9.418 1.00 97.19 97 GLN A O 1
ATOM 804 N N . ALA A 1 98 ? -4.598 10.105 -8.891 1.00 97.94 98 ALA A N 1
ATOM 805 C CA . ALA A 1 98 ? -4.172 10.271 -10.277 1.00 97.94 98 ALA A CA 1
ATOM 806 C C . ALA A 1 98 ? -3.790 8.927 -10.915 1.00 97.94 98 ALA A C 1
ATOM 808 O O . ALA A 1 98 ? -4.165 8.692 -12.061 1.00 97.94 98 ALA A O 1
ATOM 809 N N . TRP A 1 99 ? -3.130 8.040 -10.162 1.00 97.69 99 TRP A N 1
ATOM 810 C CA . TRP A 1 99 ? -2.866 6.670 -10.599 1.00 97.69 99 TRP A CA 1
ATOM 811 C C . TRP A 1 99 ? -4.177 5.920 -10.875 1.00 97.69 99 TRP A C 1
ATOM 813 O O . TRP A 1 99 ? -4.371 5.456 -11.989 1.00 97.69 99 TRP A O 1
ATOM 823 N N . GLU A 1 100 ? -5.133 5.903 -9.944 1.00 95.81 100 GLU A N 1
ATOM 824 C CA . GLU A 1 100 ? -6.445 5.258 -10.158 1.00 95.81 100 GLU A CA 1
ATOM 825 C C . GLU A 1 100 ? -7.198 5.812 -11.367 1.00 95.81 100 GLU A C 1
ATOM 827 O O . GLU A 1 100 ? -7.891 5.083 -12.060 1.00 95.81 100 GLU A O 1
ATOM 832 N N . LYS A 1 101 ? -7.084 7.113 -11.644 1.00 97.12 101 LYS A N 1
ATOM 833 C CA . LYS A 1 101 ? -7.704 7.696 -12.841 1.00 97.12 101 LYS A CA 1
ATOM 834 C C . LYS A 1 101 ? -7.046 7.210 -14.130 1.00 97.12 101 LYS A C 1
ATOM 836 O O . LYS A 1 101 ? -7.742 7.080 -15.130 1.00 97.12 101 LYS A O 1
ATOM 841 N N . ALA A 1 102 ? -5.731 7.001 -14.114 1.00 97.56 102 ALA A N 1
ATOM 842 C CA . ALA A 1 102 ? -4.997 6.453 -15.250 1.00 97.56 102 ALA A CA 1
ATOM 843 C C . ALA A 1 102 ? -5.273 4.953 -15.431 1.00 97.56 102 ALA A C 1
ATOM 845 O O . ALA A 1 102 ? -5.374 4.494 -16.563 1.00 97.56 102 ALA A O 1
ATOM 846 N N . HIS A 1 103 ? -5.459 4.228 -14.323 1.00 96.12 103 HIS A N 1
ATOM 847 C CA . HIS A 1 103 ? -5.687 2.784 -14.279 1.00 96.12 103 HIS A CA 1
ATOM 848 C C . HIS A 1 103 ?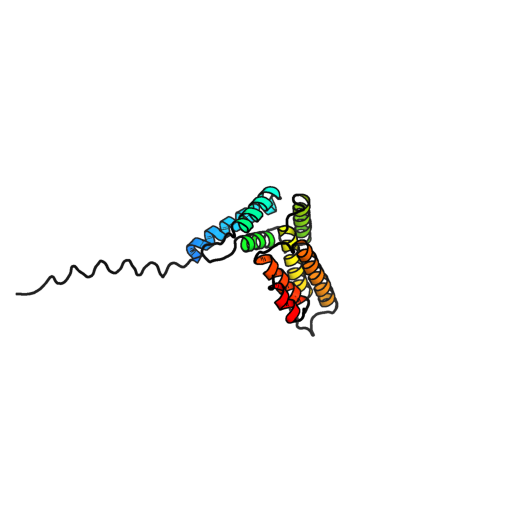 -6.870 2.451 -13.355 1.00 96.12 103 HIS A C 1
ATOM 850 O O . HIS A 1 103 ? -6.660 2.084 -12.198 1.00 96.12 103 HIS A O 1
ATOM 856 N N . PRO A 1 104 ? -8.126 2.579 -13.833 1.00 93.12 104 PRO A N 1
ATOM 857 C CA . PRO A 1 104 ? -9.326 2.441 -12.994 1.00 93.12 104 PRO A CA 1
ATOM 858 C C . PRO A 1 104 ? -9.513 1.074 -12.337 1.00 93.12 104 PRO A C 1
ATOM 860 O O . PRO A 1 104 ? -10.174 0.983 -11.307 1.00 93.12 104 PRO A O 1
ATOM 863 N N . ASN A 1 105 ? -8.916 0.033 -12.918 1.00 89.81 105 ASN A N 1
ATOM 864 C CA . ASN A 1 105 ? -8.967 -1.336 -12.404 1.00 89.81 105 ASN A CA 1
ATOM 865 C C . ASN A 1 105 ? -7.754 -1.675 -11.522 1.00 89.81 105 ASN A C 1
ATOM 867 O O . ASN A 1 105 ? -7.627 -2.808 -11.067 1.00 89.81 105 ASN A O 1
ATOM 871 N N . SER A 1 106 ? -6.852 -0.714 -11.299 1.00 89.88 106 SER A N 1
ATOM 872 C CA . SER A 1 106 ? -5.670 -0.928 -10.474 1.00 89.88 106 SER A CA 1
ATOM 873 C C . SER A 1 106 ? -6.046 -1.008 -9.005 1.00 89.88 106 SER A C 1
ATOM 875 O O . SER A 1 106 ? -6.694 -0.127 -8.429 1.00 89.88 106 SER A O 1
ATOM 877 N N . SER A 1 107 ? -5.574 -2.069 -8.380 1.00 89.88 107 SER A N 1
ATOM 878 C CA . SER A 1 107 ? -5.855 -2.391 -6.994 1.00 89.88 107 SER A CA 1
ATOM 879 C C . SER A 1 107 ? -4.767 -1.871 -6.041 1.00 89.88 107 SER A C 1
ATOM 881 O O . SER A 1 107 ? -5.024 -1.565 -4.872 1.00 89.88 107 SER A O 1
ATOM 883 N N . ILE A 1 108 ? -3.551 -1.653 -6.548 1.00 92.88 108 ILE A N 1
ATOM 884 C CA . ILE A 1 108 ? -2.405 -1.186 -5.761 1.00 92.88 108 ILE A CA 1
ATOM 885 C C . ILE A 1 108 ? -2.612 0.207 -5.152 1.00 92.88 108 ILE A C 1
ATOM 887 O O . ILE A 1 108 ? -2.333 0.377 -3.959 1.00 92.88 108 ILE A O 1
ATOM 891 N N . PRO A 1 109 ? -3.145 1.215 -5.869 1.00 95.06 109 PRO A N 1
ATOM 892 C CA . PRO A 1 109 ? -3.468 2.504 -5.267 1.00 95.06 109 PRO A CA 1
ATOM 893 C C . PRO A 1 109 ? -4.456 2.393 -4.104 1.00 95.06 109 PRO A C 1
ATOM 895 O O . PRO A 1 109 ? -4.295 3.091 -3.100 1.00 95.06 109 PRO A O 1
ATOM 898 N N . GLN A 1 110 ? -5.443 1.498 -4.203 1.00 94.06 110 GLN A N 1
ATOM 899 C CA . GLN A 1 110 ? -6.436 1.279 -3.150 1.00 94.06 110 GLN A CA 1
ATOM 900 C C . GLN A 1 110 ? -5.785 0.661 -1.909 1.00 94.06 110 GLN A C 1
ATOM 902 O O . GLN A 1 110 ? -5.985 1.156 -0.796 1.00 94.06 110 GLN A O 1
ATOM 907 N N . LEU A 1 111 ? -4.907 -0.330 -2.086 1.00 94.44 111 LEU A N 1
ATOM 908 C CA . LEU A 1 111 ? -4.106 -0.894 -0.996 1.00 94.44 111 LEU A CA 1
ATOM 909 C C . LEU A 1 111 ? -3.190 0.143 -0.340 1.00 94.44 111 LEU A C 1
ATOM 911 O O . LEU A 1 111 ? -3.111 0.235 0.889 1.00 94.44 111 LEU A O 1
ATOM 915 N N . LEU A 1 112 ? -2.529 0.975 -1.146 1.00 96.25 112 LEU A N 1
ATOM 916 C CA . LEU A 1 112 ? -1.683 2.069 -0.670 1.00 96.25 112 LEU A CA 1
ATOM 917 C C . LEU A 1 112 ? -2.482 3.111 0.122 1.00 96.25 112 LEU A C 1
ATOM 919 O O . LEU A 1 112 ? -1.974 3.643 1.116 1.00 96.25 112 LEU A O 1
ATOM 923 N N . LYS A 1 113 ? -3.729 3.397 -0.276 1.00 96.88 113 LYS A N 1
ATOM 924 C CA . LYS A 1 113 ? -4.653 4.240 0.496 1.00 96.88 113 LYS A CA 1
ATOM 925 C C . LYS A 1 113 ? -5.071 3.567 1.794 1.00 96.88 113 LYS A C 1
ATOM 927 O O . LYS A 1 113 ? -5.037 4.226 2.833 1.00 96.88 113 LYS A O 1
ATOM 932 N N . ALA A 1 114 ? -5.428 2.285 1.758 1.00 96.69 114 ALA A N 1
ATOM 933 C CA . ALA A 1 114 ? -5.832 1.532 2.938 1.00 96.69 114 ALA A CA 1
ATOM 934 C C . ALA A 1 114 ? -4.726 1.519 4.001 1.00 96.69 114 ALA A C 1
ATOM 936 O O . ALA A 1 114 ? -4.950 1.914 5.151 1.00 96.69 114 ALA A O 1
ATOM 937 N N . ASP A 1 115 ? -3.501 1.163 3.608 1.00 96.31 115 ASP A N 1
ATOM 938 C CA . ASP A 1 115 ? -2.353 1.163 4.514 1.00 96.31 115 ASP A CA 1
ATOM 939 C C . ASP A 1 115 ? -2.011 2.573 5.016 1.00 96.31 115 ASP A C 1
ATOM 941 O O . ASP A 1 115 ? -1.598 2.747 6.171 1.00 96.31 115 ASP A O 1
ATOM 945 N N . ALA A 1 116 ? -2.217 3.597 4.182 1.00 96.50 116 ALA A N 1
ATOM 946 C CA . ALA A 1 116 ? -2.000 4.976 4.585 1.00 96.50 116 ALA A CA 1
ATOM 947 C C . ALA A 1 116 ? -3.026 5.466 5.605 1.00 96.50 116 ALA A C 1
ATOM 949 O O . ALA A 1 116 ? -2.642 6.041 6.626 1.00 96.50 116 ALA A O 1
ATOM 950 N N . TYR A 1 117 ? -4.313 5.204 5.388 1.00 97.62 117 TYR A N 1
ATOM 951 C CA . TYR A 1 117 ? -5.350 5.516 6.365 1.00 97.62 117 TYR A CA 1
ATOM 952 C C . TYR A 1 117 ? -5.106 4.789 7.685 1.00 97.62 117 TYR A C 1
ATOM 954 O O . TYR A 1 117 ? -5.147 5.424 8.738 1.00 97.62 117 TYR A O 1
ATOM 962 N N . ARG A 1 118 ? -4.734 3.504 7.642 1.00 96.69 118 ARG A N 1
ATOM 963 C CA . ARG A 1 118 ? -4.370 2.728 8.833 1.00 96.69 118 ARG A CA 1
ATOM 964 C C . ARG A 1 118 ? -3.223 3.380 9.607 1.00 96.69 118 ARG A C 1
ATOM 966 O O . ARG A 1 118 ? -3.327 3.576 10.815 1.00 96.69 118 ARG A O 1
ATOM 973 N N . GLN A 1 119 ? -2.128 3.748 8.944 1.00 94.12 119 GLN A N 1
ATOM 974 C CA . GLN A 1 119 ? -0.993 4.407 9.606 1.00 94.12 119 GLN A CA 1
ATOM 975 C C . GLN A 1 119 ? -1.346 5.792 10.151 1.00 94.12 119 GLN A C 1
ATOM 977 O O . GLN A 1 119 ? -0.945 6.135 11.266 1.00 94.12 119 GLN A O 1
ATOM 982 N N . LEU A 1 120 ? -2.126 6.575 9.403 1.00 94.19 120 LEU A N 1
ATOM 983 C CA . LEU A 1 120 ? -2.627 7.865 9.871 1.00 94.19 120 LEU A CA 1
ATOM 984 C C . LEU A 1 120 ? -3.561 7.703 11.072 1.00 94.19 120 LEU A C 1
ATOM 986 O O . LEU A 1 120 ? -3.528 8.556 11.955 1.00 94.19 120 LEU A O 1
ATOM 990 N N . ALA A 1 121 ? -4.333 6.615 11.151 1.00 94.75 121 ALA A N 1
ATOM 991 C CA . ALA A 1 121 ? -5.159 6.304 12.311 1.00 94.75 121 ALA A CA 1
ATOM 992 C C . ALA A 1 121 ? -4.279 6.154 13.553 1.00 94.75 121 ALA A C 1
ATOM 994 O O . ALA A 1 121 ? -4.475 6.871 14.533 1.00 94.75 121 ALA A O 1
ATOM 995 N N . TRP A 1 122 ? -3.260 5.290 13.501 1.00 91.94 122 TRP A N 1
ATOM 996 C CA . TRP A 1 122 ? -2.332 5.095 14.622 1.00 91.94 122 TRP A CA 1
ATOM 997 C C . TRP A 1 122 ? -1.602 6.385 15.006 1.00 91.94 122 TRP A C 1
ATOM 999 O O . TRP A 1 122 ? -1.455 6.662 16.196 1.00 91.94 122 TRP A O 1
ATOM 1009 N N . LYS A 1 123 ? -1.222 7.213 14.022 1.00 89.75 123 LYS A N 1
ATOM 1010 C CA . LYS A 1 123 ? -0.648 8.543 14.271 1.00 89.75 123 LYS A CA 1
ATOM 1011 C C . LYS A 1 123 ? -1.638 9.475 14.981 1.00 89.75 123 LYS A C 1
ATOM 1013 O O . LYS A 1 123 ? -1.247 10.138 15.933 1.00 89.75 123 LYS A O 1
ATOM 1018 N N . ALA A 1 124 ? -2.898 9.512 14.546 1.00 89.62 124 ALA A N 1
ATOM 1019 C CA . ALA A 1 124 ? -3.945 10.350 15.135 1.00 89.62 124 ALA A CA 1
ATOM 1020 C C . ALA A 1 124 ? -4.348 9.896 16.54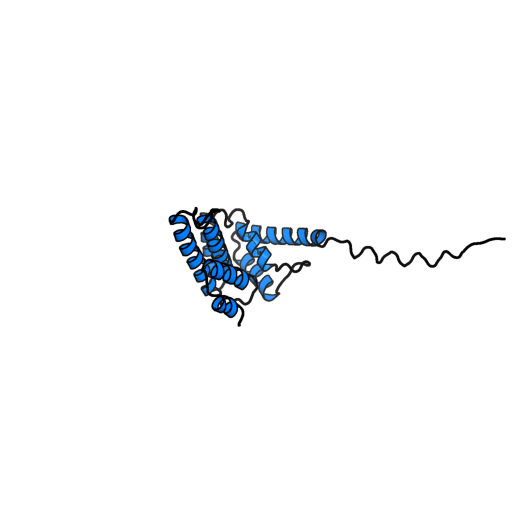5 1.00 89.62 124 ALA A C 1
ATOM 1022 O O . ALA A 1 124 ? -4.644 10.726 17.400 1.00 89.62 124 ALA A O 1
ATOM 1023 N N . ARG A 1 125 ? -4.319 8.585 16.807 1.00 85.62 125 ARG A N 1
ATOM 1024 C CA . ARG A 1 125 ? -4.534 8.027 18.146 1.00 85.62 125 ARG A CA 1
ATOM 1025 C C . ARG A 1 125 ? -3.439 8.464 19.120 1.00 85.62 125 ARG A C 1
ATOM 1027 O O . ARG A 1 125 ? -3.726 8.640 20.295 1.00 85.62 125 ARG A O 1
ATOM 1034 N N . GLY A 1 126 ? -2.211 8.643 18.632 1.00 81.00 126 GLY A N 1
ATOM 1035 C CA . GLY A 1 126 ? -1.044 8.979 19.442 1.00 81.00 126 GLY A CA 1
ATOM 1036 C C . GLY A 1 126 ? -0.407 7.763 20.124 1.00 81.00 126 GLY A C 1
ATOM 1037 O O . GLY A 1 126 ? -0.814 6.613 19.928 1.00 81.00 126 GLY A O 1
ATOM 1038 N N . THR A 1 127 ? 0.631 8.030 20.918 1.00 69.00 127 THR A N 1
ATOM 1039 C CA . THR A 1 127 ? 1.431 7.025 21.645 1.00 69.00 127 THR A CA 1
ATOM 1040 C C . THR A 1 127 ? 0.960 6.783 23.084 1.00 69.00 127 THR A C 1
ATOM 1042 O O . THR A 1 127 ? 1.517 5.924 23.761 1.00 69.00 127 THR A O 1
ATOM 1045 N N . GLY A 1 128 ? -0.059 7.515 23.553 1.00 61.59 128 GLY A N 1
ATOM 1046 C CA . GLY A 1 128 ? -0.641 7.350 24.887 1.00 61.59 128 GLY A CA 1
ATOM 1047 C C . GLY A 1 128 ? -1.440 6.049 25.055 1.00 61.59 128 GLY A C 1
ATOM 1048 O O . GLY A 1 128 ? -1.850 5.402 24.088 1.00 61.59 128 GLY A O 1
ATOM 1049 N N . THR A 1 129 ? -1.683 5.670 26.306 1.00 57.91 129 THR A N 1
ATOM 1050 C CA . THR A 1 129 ? -2.592 4.583 26.703 1.00 57.91 129 THR A CA 1
ATOM 1051 C C . THR A 1 129 ? -4.065 4.962 26.479 1.00 57.91 129 THR A C 1
ATOM 1053 O O . THR A 1 129 ? -4.399 6.115 26.187 1.00 57.91 129 THR A O 1
ATOM 1056 N N . ILE A 1 130 ? -4.984 3.996 26.627 1.00 55.91 130 ILE A N 1
ATOM 1057 C CA . ILE A 1 130 ? -6.437 4.240 26.527 1.00 55.91 130 ILE A CA 1
ATOM 1058 C C . ILE A 1 130 ? -6.890 5.379 27.456 1.00 55.91 130 ILE A C 1
ATOM 1060 O O . ILE A 1 130 ? -7.805 6.097 27.083 1.00 55.91 130 ILE A O 1
ATOM 1064 N N . ASP A 1 131 ? -6.228 5.628 28.585 1.00 53.00 131 ASP A N 1
ATOM 1065 C CA . ASP A 1 131 ? -6.620 6.695 29.521 1.00 53.00 131 ASP A CA 1
ATOM 1066 C C . ASP A 1 131 ? -6.031 8.074 29.185 1.00 53.00 131 ASP A C 1
ATOM 1068 O O . ASP A 1 131 ? -6.542 9.092 29.638 1.00 53.00 131 ASP A O 1
ATOM 1072 N N . THR A 1 132 ? -4.990 8.132 28.348 1.00 57.81 132 THR A N 1
ATOM 1073 C CA . THR A 1 132 ? -4.251 9.372 28.024 1.00 57.81 132 THR A CA 1
ATOM 1074 C C . THR A 1 132 ? -4.458 9.851 26.586 1.00 57.81 132 THR A C 1
ATOM 1076 O O . THR A 1 132 ? -3.966 10.909 26.198 1.00 57.81 132 THR A O 1
ATOM 1079 N N . THR A 1 133 ? -5.220 9.107 25.781 1.00 61.00 133 THR A N 1
ATOM 1080 C CA . THR A 1 133 ? -5.596 9.519 24.423 1.00 61.00 133 THR A CA 1
ATOM 1081 C C . THR A 1 133 ? -6.867 10.366 24.444 1.00 61.00 133 THR A C 1
ATOM 1083 O O . THR A 1 133 ? -7.948 9.882 24.803 1.00 61.00 133 THR A O 1
ATOM 1086 N N . HIS A 1 134 ? -6.727 11.636 24.044 1.00 65.56 134 HIS A N 1
ATOM 1087 C CA . HIS A 1 134 ? -7.820 12.602 23.904 1.00 65.56 134 HIS A CA 1
ATOM 1088 C C . HIS A 1 134 ? -8.964 12.032 2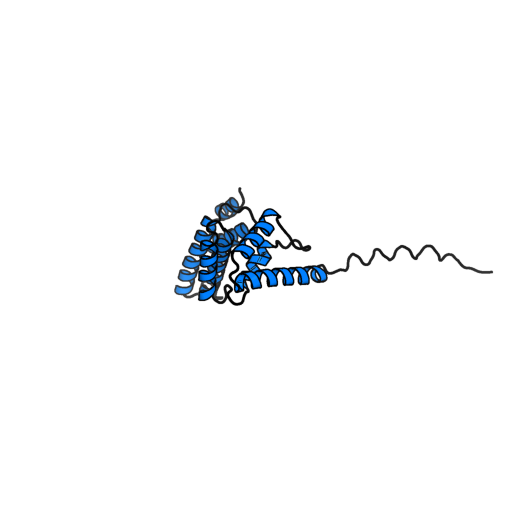3.045 1.00 65.56 134 HIS A C 1
ATOM 1090 O O . HIS A 1 134 ? -8.735 11.316 22.065 1.00 65.56 134 HIS A O 1
ATOM 1096 N N . THR A 1 135 ? -10.208 12.354 23.405 1.00 72.31 135 THR A N 1
ATOM 1097 C CA . THR A 1 135 ? -11.442 11.921 22.719 1.00 72.31 135 THR A CA 1
ATOM 1098 C C . THR A 1 135 ? -11.402 12.164 21.207 1.00 72.31 135 THR A C 1
ATOM 1100 O O . THR A 1 135 ? -11.826 11.303 20.432 1.00 72.31 135 THR A O 1
ATOM 1103 N N . GLU A 1 136 ? -10.806 13.276 20.775 1.00 76.44 136 GLU A N 1
ATOM 1104 C CA . GLU A 1 136 ? -10.609 13.625 19.362 1.00 76.44 136 GLU A CA 1
ATOM 1105 C C . GLU A 1 136 ? -9.720 12.619 18.613 1.00 76.44 136 GLU A C 1
ATOM 1107 O O . GLU A 1 136 ? -10.066 12.183 17.513 1.00 76.44 136 GLU A O 1
ATOM 1112 N N . GLY A 1 137 ? -8.618 12.171 19.226 1.00 84.31 137 GLY A N 1
ATOM 1113 C CA . GLY A 1 137 ? -7.704 11.191 18.630 1.00 84.31 137 GLY A CA 1
ATOM 1114 C C . GLY A 1 137 ? -8.360 9.824 18.427 1.00 84.31 137 GLY A C 1
ATOM 1115 O O . GLY A 1 137 ? -8.137 9.168 17.408 1.00 84.31 137 GLY A O 1
ATOM 1116 N N . ARG A 1 138 ? -9.240 9.409 19.349 1.00 85.12 138 ARG A N 1
ATOM 1117 C CA . ARG A 1 138 ? -10.013 8.159 19.213 1.00 85.12 138 ARG A CA 1
ATOM 1118 C C . ARG A 1 138 ? -11.072 8.250 18.121 1.00 85.12 138 ARG A C 1
ATOM 1120 O O . ARG A 1 138 ? -11.239 7.294 17.367 1.00 85.12 138 ARG A O 1
ATOM 1127 N N . SER A 1 139 ? -11.773 9.381 18.033 1.00 90.50 139 SER A N 1
ATOM 1128 C CA . SER A 1 139 ? -12.740 9.625 16.959 1.00 90.50 139 SER A CA 1
ATOM 1129 C C . SER A 1 139 ? -12.047 9.572 15.595 1.00 90.50 139 SER A C 1
ATOM 1131 O O . SER A 1 139 ? -12.444 8.807 14.715 1.00 90.50 139 SER A O 1
ATOM 1133 N N . LYS A 1 140 ? -10.913 10.276 15.463 1.00 92.88 140 LYS A N 1
ATOM 1134 C CA . LYS A 1 140 ? -10.137 10.300 14.222 1.00 92.88 140 LYS A CA 1
ATOM 1135 C C . LYS A 1 140 ? -9.550 8.939 13.857 1.00 92.88 140 LYS A C 1
ATOM 1137 O O . LYS A 1 140 ? -9.515 8.586 12.680 1.00 92.88 140 LYS A O 1
ATOM 1142 N N . PHE A 1 141 ? -9.116 8.164 14.850 1.00 93.88 141 PHE A N 1
ATOM 1143 C CA . PHE A 1 141 ? -8.679 6.786 14.649 1.00 93.88 141 PHE A CA 1
ATOM 1144 C C . PHE A 1 141 ? -9.786 5.945 14.008 1.00 93.88 141 PHE A C 1
ATOM 1146 O O . PHE A 1 141 ? -9.542 5.333 12.973 1.00 93.88 141 PHE A O 1
ATOM 1153 N N . LYS A 1 142 ? -11.003 5.957 14.570 1.00 94.62 142 LYS A N 1
ATOM 1154 C CA . LYS A 1 142 ? -12.138 5.189 14.031 1.00 94.62 142 LYS A CA 1
ATOM 1155 C C . LYS A 1 142 ? -12.466 5.588 12.591 1.00 94.62 142 LYS A C 1
ATOM 1157 O O . LYS A 1 142 ? -12.531 4.713 11.736 1.00 94.62 142 LYS A O 1
ATOM 1162 N N . GLU A 1 143 ? -12.574 6.890 12.318 1.00 96.31 143 GLU A N 1
ATOM 1163 C CA . GLU A 1 143 ? -12.830 7.422 10.968 1.00 96.31 143 GLU A CA 1
ATOM 1164 C C . GLU A 1 143 ? -11.789 6.924 9.950 1.00 96.31 143 GLU A C 1
ATOM 1166 O O . GLU A 1 143 ? -12.116 6.535 8.829 1.00 96.31 143 GLU A O 1
ATOM 1171 N N . LEU A 1 144 ? -10.509 6.937 10.327 1.00 97.38 144 LEU A N 1
ATOM 1172 C CA . LEU A 1 144 ? -9.427 6.519 9.440 1.00 97.38 144 LEU A CA 1
ATOM 1173 C C . LEU A 1 144 ? -9.379 4.995 9.258 1.00 97.38 144 LEU A C 1
ATOM 1175 O O . LEU A 1 144 ? -9.106 4.536 8.154 1.00 97.38 144 LEU A O 1
ATOM 1179 N N . ILE A 1 145 ? -9.685 4.203 10.288 1.00 97.75 145 ILE A N 1
ATOM 1180 C CA . ILE A 1 145 ? -9.800 2.745 10.138 1.00 97.75 145 ILE A CA 1
ATOM 1181 C C . ILE A 1 145 ? -10.975 2.370 9.229 1.00 97.75 145 ILE A C 1
ATOM 1183 O O . ILE A 1 145 ? -10.823 1.498 8.378 1.00 97.75 145 ILE A O 1
ATOM 1187 N N . GLU A 1 146 ? -12.110 3.058 9.333 1.00 96.62 146 GLU A N 1
ATOM 1188 C CA . GLU A 1 146 ? -13.241 2.850 8.424 1.00 96.62 146 GLU A CA 1
ATOM 1189 C C . GLU A 1 146 ? -12.864 3.169 6.969 1.00 96.62 146 GLU A C 1
ATOM 1191 O O . GLU A 1 146 ? -13.142 2.383 6.064 1.00 96.62 146 GLU A O 1
ATOM 1196 N N . LYS A 1 147 ? -12.139 4.272 6.738 1.00 96.75 147 LYS A N 1
ATOM 1197 C CA . LYS A 1 147 ? -11.587 4.595 5.411 1.00 96.75 147 LYS A CA 1
ATOM 1198 C C . LYS A 1 147 ? -10.622 3.527 4.897 1.00 96.75 147 LYS A C 1
ATOM 1200 O O . LYS A 1 147 ? -10.644 3.234 3.705 1.00 96.75 147 LYS A O 1
ATOM 1205 N N . ALA A 1 148 ? -9.802 2.940 5.771 1.00 97.00 148 ALA A N 1
ATOM 1206 C CA . ALA A 1 148 ? -8.907 1.850 5.395 1.00 97.00 148 ALA A CA 1
ATOM 1207 C C . ALA A 1 148 ? -9.684 0.605 4.942 1.00 97.00 148 ALA A C 1
ATOM 1209 O O . ALA A 1 148 ? -9.393 0.058 3.883 1.00 97.00 148 ALA A O 1
ATOM 1210 N N . LEU A 1 149 ? -10.704 0.202 5.705 1.00 95.50 149 LEU A N 1
ATOM 1211 C CA . LEU A 1 149 ? -11.562 -0.936 5.366 1.00 95.50 149 LEU A CA 1
ATOM 1212 C C . LEU A 1 149 ? -12.355 -0.696 4.076 1.00 95.50 149 LEU A C 1
ATOM 1214 O O . LEU A 1 149 ? -12.444 -1.591 3.246 1.00 95.50 149 LEU A O 1
ATOM 1218 N N . ASN A 1 150 ? -12.885 0.509 3.864 1.00 94.31 150 ASN A N 1
ATOM 1219 C CA . ASN A 1 150 ? -13.608 0.832 2.633 1.00 94.31 150 ASN A CA 1
ATOM 1220 C C . ASN A 1 150 ? -12.702 0.828 1.393 1.00 94.31 150 ASN A C 1
ATOM 1222 O O . ASN A 1 150 ? -13.148 0.413 0.331 1.00 94.31 150 ASN A O 1
ATOM 1226 N N . ALA A 1 151 ? -11.439 1.249 1.518 1.00 93.44 151 ALA A N 1
ATOM 1227 C CA . ALA A 1 151 ? -10.476 1.137 0.422 1.00 93.44 151 ALA A CA 1
ATOM 1228 C C . ALA A 1 151 ? -10.163 -0.333 0.082 1.00 93.44 151 ALA A C 1
ATOM 1230 O O . ALA A 1 151 ? -10.059 -0.667 -1.091 1.00 93.44 151 ALA A O 1
ATOM 1231 N N . LEU A 1 152 ? -10.091 -1.217 1.088 1.00 91.81 152 LEU A N 1
ATOM 1232 C CA . LEU A 1 152 ? -9.870 -2.657 0.888 1.00 91.81 152 LEU A CA 1
ATOM 1233 C C . LEU A 1 152 ? -11.041 -3.369 0.206 1.00 91.81 152 LEU A C 1
ATOM 1235 O O . LEU A 1 152 ? -10.801 -4.308 -0.541 1.00 91.81 152 LEU A O 1
ATOM 1239 N N . LYS A 1 153 ? -12.285 -2.925 0.426 1.00 86.62 153 LYS A N 1
ATOM 1240 C CA . LYS A 1 153 ? -13.459 -3.502 -0.256 1.00 86.62 153 LYS A CA 1
ATOM 1241 C C . LYS A 1 153 ? -13.356 -3.405 -1.777 1.00 86.62 153 LYS A C 1
ATOM 1243 O O . LYS A 1 153 ? -13.731 -4.319 -2.492 1.00 86.62 153 LYS A O 1
ATOM 1248 N N . ASN A 1 154 ? -12.766 -2.319 -2.271 1.00 76.06 154 ASN A N 1
ATOM 1249 C CA . ASN A 1 154 ? -12.525 -2.108 -3.701 1.00 76.06 154 ASN A CA 1
ATOM 1250 C C . ASN A 1 154 ? -11.309 -2.900 -4.226 1.00 76.06 154 ASN A C 1
ATOM 1252 O O . ASN A 1 154 ? -10.792 -2.608 -5.300 1.00 76.06 154 ASN A O 1
ATOM 1256 N N . SER A 1 155 ? -10.782 -3.828 -3.432 1.00 77.88 155 SER A N 1
ATOM 1257 C CA . SER A 1 155 ? -9.600 -4.645 -3.716 1.00 77.88 155 SER A CA 1
ATOM 1258 C C . SER A 1 155 ? -9.810 -6.101 -3.295 1.00 77.88 155 SER A C 1
ATOM 1260 O O . SER A 1 155 ? -8.834 -6.823 -3.135 1.00 77.88 155 SER A O 1
ATOM 1262 N N . GLU A 1 156 ? -11.062 -6.517 -3.070 1.00 69.88 156 GLU A N 1
ATOM 1263 C CA . GLU A 1 156 ? -11.423 -7.861 -2.587 1.00 69.88 156 GLU A CA 1
ATOM 1264 C C . GLU A 1 156 ? -11.037 -8.982 -3.559 1.00 69.88 156 GLU A C 1
ATOM 1266 O O . GLU A 1 156 ? -10.780 -10.094 -3.114 1.00 69.88 156 GLU A O 1
ATOM 1271 N N . ASP A 1 157 ? -10.902 -8.681 -4.852 1.00 68.69 157 ASP A N 1
ATOM 1272 C CA . ASP A 1 157 ? -10.519 -9.662 -5.877 1.00 68.69 157 ASP A CA 1
ATOM 1273 C C . ASP A 1 157 ? -9.018 -10.026 -5.852 1.00 68.69 157 ASP A C 1
ATOM 1275 O O . ASP A 1 157 ? -8.538 -10.775 -6.702 1.00 68.69 157 ASP A O 1
ATOM 1279 N N . LEU A 1 158 ? -8.248 -9.479 -4.906 1.00 68.50 158 LEU A N 1
ATOM 1280 C CA . LEU A 1 158 ? -6.806 -9.678 -4.828 1.00 68.50 158 LEU A CA 1
ATOM 1281 C C . LEU A 1 158 ? -6.403 -10.776 -3.845 1.00 68.50 158 LEU A C 1
ATOM 1283 O O . LEU A 1 158 ? -6.359 -10.562 -2.631 1.00 68.50 158 LEU A O 1
ATOM 1287 N N . ASP A 1 159 ? -5.948 -11.902 -4.383 1.00 75.31 159 ASP A N 1
ATOM 1288 C CA . ASP A 1 159 ? -5.306 -12.956 -3.600 1.00 75.31 159 ASP A CA 1
ATOM 1289 C C . ASP A 1 159 ? -3.783 -12.752 -3.522 1.00 75.31 159 ASP A C 1
ATOM 1291 O O . ASP A 1 159 ? -3.004 -13.438 -4.179 1.00 75.31 159 ASP A O 1
ATOM 1295 N N . HIS A 1 160 ? -3.328 -11.757 -2.750 1.00 79.56 160 HIS A N 1
ATOM 1296 C CA . HIS A 1 160 ? -1.892 -11.577 -2.503 1.00 79.56 160 HIS A CA 1
ATOM 1297 C C . HIS A 1 160 ? -1.563 -11.105 -1.072 1.00 79.56 160 HIS A C 1
ATOM 1299 O O . HIS A 1 160 ? -2.395 -10.482 -0.400 1.00 79.56 160 HIS A O 1
ATOM 1305 N N . PRO A 1 161 ? -0.330 -11.344 -0.571 1.00 86.75 161 PRO A N 1
ATOM 1306 C CA . PRO A 1 161 ? -0.005 -11.220 0.857 1.00 86.75 161 PRO A CA 1
ATOM 1307 C C . PRO A 1 161 ? -0.256 -9.834 1.465 1.00 86.75 161 PRO A C 1
ATOM 1309 O O . PRO A 1 161 ? -0.675 -9.715 2.619 1.00 86.75 161 PRO A O 1
ATOM 1312 N N . GLU A 1 162 ? -0.016 -8.768 0.698 1.00 90.38 162 GLU A N 1
ATOM 1313 C CA . GLU A 1 162 ? -0.206 -7.391 1.167 1.00 90.38 162 GLU A CA 1
ATOM 1314 C C . GLU A 1 162 ? -1.678 -7.051 1.446 1.00 90.38 162 GLU A C 1
ATOM 1316 O O . GLU A 1 162 ? -1.946 -6.363 2.437 1.00 90.38 162 GLU A O 1
ATOM 1321 N N . TYR A 1 163 ? -2.627 -7.574 0.659 1.00 92.44 163 TYR A N 1
ATOM 1322 C CA . TYR A 1 163 ? -4.059 -7.394 0.918 1.00 92.44 163 TYR A CA 1
ATOM 1323 C C . TYR A 1 163 ? -4.423 -7.937 2.305 1.00 92.44 163 TYR A C 1
ATOM 1325 O O . TYR A 1 163 ? -4.864 -7.181 3.178 1.00 92.44 163 TYR A O 1
ATOM 1333 N N . TYR A 1 164 ? -4.126 -9.214 2.566 1.00 91.88 164 TYR A N 1
ATOM 1334 C CA . TYR A 1 164 ? -4.432 -9.851 3.848 1.00 91.88 164 TYR A CA 1
ATOM 1335 C C . TYR A 1 164 ? -3.686 -9.209 5.017 1.00 91.88 164 TYR A C 1
ATOM 1337 O O . TYR A 1 164 ? -4.251 -9.041 6.101 1.00 91.88 164 TYR A O 1
ATOM 1345 N N . ARG A 1 165 ? -2.427 -8.795 4.813 1.00 93.00 165 ARG A N 1
ATOM 1346 C CA . ARG A 1 165 ? -1.643 -8.089 5.835 1.00 93.00 165 ARG A CA 1
ATOM 1347 C C . ARG A 1 165 ? -2.340 -6.799 6.269 1.00 93.00 165 ARG A C 1
ATOM 1349 O O . ARG A 1 165 ? -2.436 -6.523 7.471 1.00 93.00 165 ARG A O 1
ATOM 1356 N N . ILE A 1 166 ? -2.815 -5.997 5.314 1.00 95.19 166 ILE A N 1
ATOM 1357 C CA . ILE A 1 166 ? -3.468 -4.709 5.586 1.00 95.19 166 ILE A CA 1
ATOM 1358 C C . ILE A 1 166 ? -4.883 -4.927 6.129 1.00 95.19 166 ILE A C 1
ATOM 1360 O O . ILE A 1 166 ? -5.259 -4.257 7.099 1.00 95.19 166 ILE A O 1
ATOM 1364 N N . LEU A 1 167 ? -5.635 -5.879 5.574 1.00 94.69 167 LEU A N 1
ATOM 1365 C CA . LEU A 1 167 ? -6.977 -6.234 6.027 1.00 94.69 167 LEU A CA 1
ATOM 1366 C C . LEU A 1 167 ? -6.963 -6.740 7.466 1.00 94.69 167 LEU A C 1
ATOM 1368 O O . LEU A 1 167 ? -7.646 -6.164 8.311 1.00 94.69 167 LEU A O 1
ATOM 1372 N N . LEU A 1 168 ? -6.123 -7.726 7.793 1.00 94.75 168 LEU A N 1
ATOM 1373 C CA . LEU A 1 168 ? -6.007 -8.250 9.154 1.00 94.75 168 LEU A CA 1
ATOM 1374 C C . LEU A 1 168 ? -5.629 -7.142 10.144 1.00 94.75 168 LEU A C 1
ATOM 1376 O O . LEU A 1 168 ? -6.203 -7.045 11.231 1.00 94.75 168 LEU A O 1
ATOM 1380 N N . ALA A 1 169 ? -4.659 -6.296 9.785 1.00 95.38 169 ALA A N 1
ATOM 1381 C CA . ALA A 1 169 ? -4.224 -5.200 10.644 1.00 95.38 169 ALA A CA 1
ATOM 1382 C C . ALA A 1 169 ? -5.332 -4.153 10.862 1.00 95.38 169 ALA A C 1
ATOM 1384 O O . ALA A 1 169 ? -5.480 -3.640 11.974 1.00 95.38 169 ALA A O 1
ATOM 1385 N N . SER A 1 170 ? -6.115 -3.848 9.826 1.00 96.19 170 SER A N 1
ATOM 1386 C CA . SER A 1 170 ? -7.223 -2.888 9.891 1.00 96.19 170 SER A CA 1
ATOM 1387 C C . SER A 1 170 ? -8.426 -3.460 10.643 1.00 96.19 170 SER A C 1
ATOM 1389 O O . SER A 1 170 ? -8.982 -2.780 11.499 1.00 96.19 170 SER A O 1
ATOM 1391 N N . ALA A 1 171 ? -8.769 -4.731 10.426 1.00 95.12 171 ALA A N 1
ATOM 1392 C CA . ALA A 1 171 ? -9.838 -5.432 11.135 1.00 95.12 171 ALA A CA 1
ATOM 1393 C C . ALA A 1 171 ? -9.538 -5.564 12.638 1.00 95.12 171 ALA A C 1
ATOM 1395 O O . ALA A 1 171 ? -10.402 -5.308 13.478 1.00 95.12 171 ALA A O 1
ATOM 1396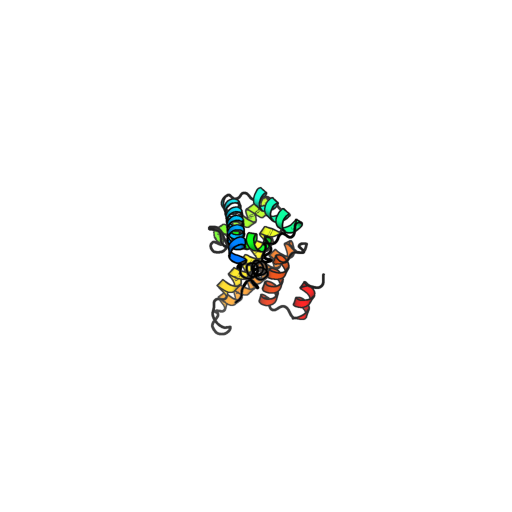 N N . LYS A 1 172 ? -8.283 -5.866 13.006 1.00 94.50 172 LYS A N 1
ATOM 1397 C CA . LYS A 1 172 ? -7.834 -5.831 14.410 1.00 94.50 172 LYS A CA 1
ATOM 1398 C C . LYS A 1 172 ? -7.975 -4.435 15.016 1.00 94.50 172 LYS A C 1
ATOM 1400 O O . LYS A 1 172 ? -8.453 -4.303 16.139 1.00 94.50 172 LYS A O 1
ATOM 1405 N N . ALA A 1 173 ? -7.587 -3.393 14.279 1.00 93.94 173 ALA A N 1
ATOM 1406 C CA . ALA A 1 173 ? -7.753 -2.008 14.717 1.00 93.94 173 ALA A CA 1
ATOM 1407 C C . ALA A 1 173 ? -9.237 -1.619 14.878 1.00 93.94 173 ALA A C 1
ATOM 1409 O O . ALA A 1 173 ? -9.576 -0.869 15.792 1.00 93.94 173 ALA A O 1
ATOM 1410 N N . ALA A 1 174 ? -10.115 -2.181 14.045 1.00 94.69 174 ALA A N 1
ATOM 1411 C CA . ALA A 1 174 ? -11.567 -2.057 14.137 1.00 94.69 174 ALA A CA 1
ATOM 1412 C C . ALA A 1 174 ? -12.205 -2.959 15.211 1.00 94.69 174 ALA A C 1
ATOM 1414 O O . ALA A 1 174 ? -13.418 -2.915 15.387 1.00 94.69 174 ALA A O 1
ATOM 1415 N N . GLN A 1 175 ? -11.405 -3.747 15.941 1.00 93.94 175 GLN A N 1
ATOM 1416 C CA . GLN A 1 175 ? -11.854 -4.662 16.997 1.00 93.94 175 GLN A CA 1
ATOM 1417 C C . GLN A 1 175 ? -12.827 -5.742 16.504 1.00 93.94 175 GLN A C 1
ATOM 1419 O O . GLN A 1 175 ? -13.756 -6.124 17.216 1.00 93.94 175 GLN A O 1
ATOM 1424 N N . PHE A 1 176 ? -12.609 -6.257 15.292 1.00 93.44 176 PHE A N 1
ATOM 1425 C CA . PHE A 1 176 ? -13.405 -7.371 14.782 1.00 93.44 176 PHE A CA 1
ATOM 1426 C C . PHE A 1 176 ? -13.285 -8.591 15.717 1.00 93.44 176 PHE A C 1
ATOM 1428 O O . PHE A 1 176 ? -12.180 -8.900 16.184 1.00 93.44 176 PHE A O 1
ATOM 1435 N N . PRO A 1 177 ? -14.391 -9.311 15.991 1.00 93.88 177 PRO A N 1
ATOM 1436 C CA . PRO A 1 177 ? -14.363 -10.558 16.745 1.00 93.88 177 PRO A CA 1
ATOM 1437 C C . PRO A 1 177 ? -13.412 -11.585 16.128 1.00 93.88 177 PRO A C 1
ATOM 1439 O O . PRO A 1 177 ? -13.258 -11.657 14.909 1.00 93.88 177 PRO A O 1
ATOM 1442 N N . LYS A 1 178 ? -12.828 -12.450 16.964 1.00 89.38 178 LYS A N 1
ATOM 1443 C CA . LYS A 1 178 ? -11.878 -13.490 16.530 1.00 89.38 178 LYS A CA 1
ATOM 1444 C C . LYS A 1 178 ? -12.417 -14.335 15.370 1.00 89.38 178 LYS A C 1
ATOM 1446 O O . LYS A 1 178 ? -11.664 -14.642 14.455 1.00 89.38 178 LYS A O 1
ATOM 1451 N N . GLN A 1 179 ? -13.701 -14.685 15.398 1.00 90.31 179 GLN A N 1
ATOM 1452 C CA . GLN A 1 179 ? -14.352 -15.465 14.345 1.00 90.31 179 GLN A CA 1
ATOM 1453 C C . GLN A 1 179 ? -14.322 -14.737 12.994 1.00 90.31 179 GLN A C 1
ATOM 1455 O O . GLN A 1 179 ? -13.978 -15.353 11.993 1.00 90.31 179 GLN A O 1
ATOM 1460 N N . GLN A 1 180 ? -14.586 -13.425 12.978 1.00 89.44 180 GLN A N 1
ATOM 1461 C CA . GLN A 1 180 ? -14.500 -12.609 11.760 1.00 89.44 180 GLN A CA 1
ATOM 1462 C C . GLN A 1 180 ? -13.055 -12.444 11.274 1.00 89.44 180 GLN A C 1
ATOM 1464 O O . GLN A 1 180 ? -12.810 -12.334 10.081 1.00 89.44 180 GLN A O 1
ATOM 1469 N N . LEU A 1 181 ? -12.075 -12.438 12.182 1.00 89.94 181 LEU A N 1
ATOM 1470 C CA . LEU A 1 181 ? -10.665 -12.406 11.786 1.00 89.94 181 LEU A CA 1
ATOM 1471 C C . LEU A 1 181 ? -10.210 -13.722 11.143 1.00 89.94 181 LEU A C 1
ATOM 1473 O O . LEU A 1 181 ? -9.354 -13.698 10.268 1.00 89.94 181 LEU A O 1
ATOM 1477 N N . ILE A 1 182 ? -10.751 -14.861 11.586 1.00 87.56 182 ILE A N 1
ATOM 1478 C CA . ILE A 1 182 ? -10.438 -16.178 11.012 1.00 87.56 182 ILE A CA 1
ATOM 1479 C C . ILE A 1 182 ? -11.045 -16.308 9.615 1.00 87.56 182 ILE A C 1
ATOM 1481 O O . ILE A 1 182 ? -10.366 -16.801 8.718 1.00 87.56 182 ILE A O 1
ATOM 1485 N N . SER A 1 183 ? -12.277 -15.829 9.414 1.00 87.44 183 SER A N 1
ATOM 1486 C CA . SER A 1 183 ? -12.955 -15.931 8.117 1.00 87.44 183 SER A CA 1
ATOM 1487 C C . SER A 1 183 ? -12.255 -15.162 6.993 1.00 87.44 183 SER A C 1
ATOM 1489 O O . SER A 1 183 ? -12.481 -15.481 5.838 1.00 87.44 183 SER A O 1
ATOM 1491 N N . ILE A 1 184 ? -11.378 -14.199 7.309 1.00 85.12 184 ILE A N 1
ATOM 1492 C CA . ILE A 1 184 ? -10.544 -13.497 6.313 1.00 85.12 184 ILE A CA 1
ATOM 1493 C C . ILE A 1 184 ? -9.679 -14.473 5.498 1.00 85.12 184 ILE A C 1
ATOM 1495 O O . ILE A 1 184 ? -9.386 -14.197 4.345 1.00 85.12 184 ILE A O 1
ATOM 1499 N N . PHE A 1 185 ? -9.259 -15.593 6.091 1.00 82.81 185 PHE A N 1
ATOM 1500 C CA . PHE A 1 185 ? -8.363 -16.570 5.456 1.00 82.81 185 PHE A CA 1
ATOM 1501 C C . PHE A 1 185 ? -9.091 -17.822 4.958 1.00 82.81 185 PHE A C 1
ATOM 1503 O O . PHE A 1 185 ? -8.447 -18.786 4.556 1.00 82.81 185 PHE A O 1
ATOM 1510 N N . GLN A 1 186 ? -10.418 -17.852 5.068 1.00 77.06 186 GLN A N 1
ATOM 1511 C CA . GLN A 1 186 ? -11.247 -18.966 4.619 1.00 77.06 186 GLN A CA 1
ATOM 1512 C C . GLN A 1 186 ? -11.790 -18.619 3.234 1.00 77.06 186 GLN A C 1
ATOM 1514 O O . GLN A 1 186 ? -12.962 -18.266 3.107 1.00 77.06 186 GLN A O 1
ATOM 1519 N N . VAL A 1 187 ? -10.899 -18.646 2.242 1.00 63.69 187 VAL A N 1
ATOM 1520 C CA . VAL A 1 187 ? -11.211 -18.442 0.820 1.00 63.69 187 VAL A CA 1
ATOM 1521 C C . VAL A 1 187 ? -11.304 -19.793 0.126 1.00 63.69 187 VAL A C 1
ATOM 1523 O O . VAL A 1 187 ? -10.474 -20.672 0.460 1.00 63.69 187 VAL A O 1
#

Secondary structure (DSSP, 8-state):
-------SSSSSSSSTTSSS---THHHHHHHHHHHHHHHHHHHHTT-HHHHHHHHHHHHHTT-B-TTS-BHHHHHHHHHHHSTTSTT-HHHHHHHHHHHHHH-TT-SHHHHHHHHHHHHHHHHHH-SS-TTTS-HHHHHHHHHHHHHHHHHHHTTTT--SHHHHHHHHHHHHHTT--HHHHHHTT--

pLDDT: mean 85.09, std 17.17, range [33.12, 98.62]

Foldseek 3Di:
DDDDDPDDPPPPPPPPPPPPPPDLCVVQVVVLVVLLVVLLVCLVVLVLVVNQVVLVVLQVVQDATPVRHRSNVSSLVSQQPHPQHLVPVVSSLVSLVSSCVVPVLDLSSLLSLLVSLQVVLDVLQDPDDPVPGDPRSPVSSLVSLVSSVVSLVSVVVDPDDSSLVSNLSSCVSVVPDPVVSVVSPVD